Protein AF-A0ABD3Q4T3-F1 (afdb_monomer_lite)

Structure (mmCIF, N/CA/C/O backbone):
data_AF-A0ABD3Q4T3-F1
#
_entry.id   AF-A0ABD3Q4T3-F1
#
loop_
_atom_site.group_PDB
_atom_site.id
_atom_site.type_symbol
_atom_site.label_atom_id
_atom_site.label_alt_id
_atom_site.label_comp_id
_atom_site.label_asym_id
_atom_site.label_entity_id
_atom_site.label_seq_id
_atom_site.pdbx_PDB_ins_code
_atom_site.Cartn_x
_atom_site.Cartn_y
_atom_site.Cartn_z
_atom_site.occupancy
_atom_site.B_iso_or_equiv
_atom_site.auth_seq_id
_atom_site.auth_comp_id
_atom_site.auth_asym_id
_atom_site.auth_atom_id
_atom_site.pdbx_PDB_model_num
ATOM 1 N N . MET A 1 1 ? -61.480 -33.243 14.117 1.00 31.94 1 MET A N 1
ATOM 2 C CA . MET A 1 1 ? -60.329 -33.269 13.191 1.00 31.94 1 MET A CA 1
ATOM 3 C C . MET A 1 1 ? -59.674 -31.899 13.233 1.00 31.94 1 MET A C 1
ATOM 5 O O . MET A 1 1 ? -60.374 -30.905 13.122 1.00 31.94 1 MET A O 1
ATOM 9 N N . VAL A 1 2 ? -58.376 -31.880 13.521 1.00 27.09 2 VAL A N 1
ATOM 10 C CA . VAL A 1 2 ? -57.510 -30.704 13.709 1.00 27.09 2 VAL A CA 1
ATOM 11 C C . VAL A 1 2 ? -57.074 -30.153 12.345 1.00 27.09 2 VAL A C 1
ATOM 13 O O . VAL A 1 2 ? -56.708 -30.970 11.500 1.00 27.09 2 VAL A O 1
ATOM 16 N N . PRO A 1 3 ? -57.008 -28.829 12.120 1.00 32.44 3 PRO A N 1
ATOM 17 C CA . PRO A 1 3 ? -56.171 -28.265 11.070 1.00 32.44 3 PRO A CA 1
ATOM 18 C C . PRO A 1 3 ? -54.768 -27.958 11.621 1.00 32.44 3 PRO A C 1
ATOM 20 O O . PRO A 1 3 ? -54.613 -27.258 12.620 1.00 32.44 3 PRO A O 1
ATOM 23 N N . LYS A 1 4 ? -53.750 -28.526 10.966 1.00 32.22 4 LYS A N 1
ATOM 24 C CA . LYS A 1 4 ? -52.325 -28.221 11.158 1.00 32.22 4 LYS A CA 1
ATOM 25 C C . LYS A 1 4 ? -52.003 -26.863 10.527 1.00 32.22 4 LYS A C 1
ATOM 27 O O . LYS A 1 4 ? -52.476 -26.581 9.429 1.00 32.22 4 LYS A O 1
ATOM 32 N N . GLY A 1 5 ? -51.199 -26.058 11.218 1.00 29.64 5 GLY A N 1
ATOM 33 C CA . GLY A 1 5 ? -50.696 -24.777 10.730 1.00 29.64 5 GLY A CA 1
ATOM 34 C C . GLY A 1 5 ? -49.471 -24.895 9.823 1.00 29.64 5 GLY A C 1
ATOM 35 O O . GLY A 1 5 ? -48.809 -25.930 9.768 1.00 29.64 5 GLY A O 1
ATOM 36 N N . SER A 1 6 ? -49.162 -23.789 9.154 1.00 29.92 6 SER A N 1
ATOM 37 C CA . SER A 1 6 ? -47.802 -23.408 8.790 1.00 29.92 6 SER A CA 1
ATOM 38 C C . SER A 1 6 ? -47.707 -21.887 8.875 1.00 29.92 6 SER A C 1
ATOM 40 O O . SER A 1 6 ? -48.617 -21.161 8.476 1.00 29.92 6 SER A O 1
ATOM 42 N N . THR A 1 7 ? -46.654 -21.464 9.550 1.00 32.09 7 THR A N 1
ATOM 43 C CA . THR A 1 7 ? -46.391 -20.172 10.167 1.00 32.09 7 THR A CA 1
ATOM 44 C C . THR A 1 7 ? -45.827 -19.164 9.179 1.00 32.09 7 THR A C 1
ATOM 46 O O . THR A 1 7 ? -44.854 -19.434 8.483 1.00 32.09 7 THR A O 1
ATOM 49 N N . THR A 1 8 ? -46.410 -17.970 9.193 1.00 31.03 8 THR A N 1
ATOM 50 C CA . THR A 1 8 ? -45.860 -16.734 8.637 1.00 31.03 8 THR A CA 1
ATOM 51 C C . THR A 1 8 ? -44.563 -16.378 9.369 1.00 31.03 8 THR A C 1
ATOM 53 O O . THR A 1 8 ? -44.581 -16.211 10.590 1.00 31.03 8 THR A O 1
ATOM 56 N N . SER A 1 9 ? -43.449 -16.255 8.641 1.00 30.75 9 SER A N 1
ATOM 57 C CA . SER A 1 9 ? -42.194 -15.698 9.160 1.00 30.75 9 SER A CA 1
ATOM 58 C C . SER A 1 9 ? -42.406 -14.240 9.558 1.00 30.75 9 SER A C 1
ATOM 60 O O . SER A 1 9 ? -42.500 -13.352 8.713 1.00 30.75 9 SER A O 1
ATOM 62 N N . LEU A 1 10 ? -42.510 -14.009 10.863 1.00 29.70 10 LEU A N 1
ATOM 63 C CA . LEU A 1 10 ? -42.443 -12.693 11.473 1.00 29.70 10 LEU A CA 1
ATOM 64 C C . LEU A 1 10 ? -40.959 -12.387 11.709 1.00 29.70 10 LEU A C 1
ATOM 66 O O . LEU A 1 10 ? -40.350 -12.940 12.623 1.00 29.70 10 LEU A O 1
ATOM 70 N N . LEU A 1 11 ? -40.381 -11.539 10.856 1.00 30.39 11 LEU A N 1
ATOM 71 C CA . LEU A 1 11 ? -39.100 -10.875 11.099 1.00 30.39 11 LEU A CA 1
ATOM 72 C C . LEU A 1 11 ? -39.227 -10.069 12.399 1.00 30.39 11 LEU A C 1
ATOM 74 O O . LEU A 1 11 ? -39.784 -8.972 12.430 1.00 30.39 11 LEU A O 1
ATOM 78 N N . LEU A 1 12 ? -38.768 -10.662 13.499 1.00 30.48 12 LEU A N 1
ATOM 79 C CA . LEU A 1 12 ? -38.618 -10.002 14.786 1.00 30.48 12 LEU A CA 1
ATOM 80 C C . LEU A 1 12 ? -37.361 -9.131 14.729 1.00 30.48 12 LEU A C 1
ATOM 82 O O . LEU A 1 12 ? -36.273 -9.578 15.077 1.00 30.48 12 LEU A O 1
ATOM 86 N N . PHE A 1 13 ? -37.532 -7.864 14.351 1.00 31.69 13 PHE A N 1
ATOM 87 C CA . PHE A 1 13 ? -36.675 -6.797 14.862 1.00 31.69 13 PHE A CA 1
ATOM 88 C C . PHE A 1 13 ? -36.810 -6.802 16.391 1.00 31.69 13 PHE A C 1
ATOM 90 O O . PHE A 1 13 ? -37.792 -6.295 16.943 1.00 31.69 13 PHE A O 1
ATOM 97 N N . LYS A 1 14 ? -35.851 -7.411 17.097 1.00 32.66 14 LYS A N 1
ATOM 98 C CA . LYS A 1 14 ? -35.725 -7.265 18.550 1.00 32.66 14 LYS A CA 1
ATOM 99 C C . LYS A 1 14 ? -35.235 -5.853 18.853 1.00 32.66 14 LYS A C 1
ATOM 101 O O . LYS A 1 14 ? -34.060 -5.601 19.066 1.00 32.66 14 LYS A O 1
ATOM 106 N N . SER A 1 15 ? -36.179 -4.928 18.908 1.00 39.75 15 SER A N 1
ATOM 107 C CA . SER A 1 15 ? -36.039 -3.712 19.695 1.00 39.75 15 SER A CA 1
ATOM 108 C C . SER A 1 15 ? -36.343 -4.052 21.157 1.00 39.75 15 SER A C 1
ATOM 110 O O . SER A 1 15 ? -37.444 -4.521 21.456 1.00 39.75 15 SER A O 1
ATOM 112 N N . ARG A 1 16 ? -35.360 -3.821 22.044 1.00 38.91 16 ARG A N 1
ATOM 113 C CA . ARG A 1 16 ? -35.462 -3.307 23.433 1.00 38.91 16 ARG A CA 1
ATOM 114 C C . ARG A 1 16 ? -34.334 -3.848 24.319 1.00 38.91 16 ARG A C 1
ATOM 116 O O . ARG A 1 16 ? -34.421 -4.968 24.809 1.00 38.91 16 ARG A O 1
ATOM 123 N N . LEU A 1 17 ? -33.416 -2.960 24.686 1.00 39.06 17 LEU A N 1
ATOM 124 C CA . LEU A 1 17 ? -33.009 -2.801 26.080 1.00 39.06 17 LEU A CA 1
ATOM 125 C C . LEU A 1 17 ? -33.287 -1.341 26.448 1.00 39.06 17 LEU A C 1
ATOM 127 O O . LEU A 1 17 ? -32.838 -0.417 25.781 1.00 39.06 17 LEU A O 1
ATOM 131 N N . ALA A 1 18 ? -34.157 -1.147 27.437 1.00 41.38 18 ALA A N 1
ATOM 132 C CA . ALA A 1 18 ? -34.505 0.162 27.960 1.00 41.38 18 ALA A CA 1
ATOM 133 C C . ALA A 1 18 ? -33.405 0.601 28.933 1.00 41.38 18 ALA A C 1
ATOM 135 O O . ALA A 1 18 ? -33.318 0.066 30.036 1.00 41.38 18 ALA A O 1
ATOM 136 N N . THR A 1 19 ? -32.576 1.557 28.526 1.00 46.00 19 THR A N 1
ATOM 137 C CA . THR A 1 19 ? -31.587 2.221 29.382 1.00 46.00 19 THR A CA 1
ATOM 138 C C . THR A 1 19 ? -32.189 3.458 30.057 1.00 46.00 19 THR A C 1
ATOM 140 O O . THR A 1 19 ? -33.204 4.017 29.628 1.00 46.00 19 THR A O 1
ATOM 143 N N . SER A 1 20 ? -31.614 3.815 31.204 1.00 47.53 20 SER A N 1
ATOM 144 C CA . SER A 1 20 ? -32.159 4.743 32.195 1.00 47.53 20 SER A CA 1
ATOM 145 C C . SER A 1 20 ? -32.714 6.052 31.602 1.00 47.53 20 SER A C 1
ATOM 147 O O . SER A 1 20 ? -32.054 6.785 30.871 1.00 47.53 20 SER A O 1
ATOM 149 N N . ALA A 1 21 ? -33.973 6.354 31.939 1.00 55.09 21 ALA A N 1
ATOM 150 C CA . ALA A 1 21 ? -34.657 7.615 31.628 1.00 55.09 21 ALA A CA 1
ATOM 151 C C . ALA A 1 21 ? -34.716 8.027 30.136 1.00 55.09 21 ALA A C 1
ATOM 153 O O . ALA A 1 21 ? -34.837 9.213 29.842 1.00 55.09 21 ALA A O 1
ATOM 154 N N . GLY A 1 22 ? -34.672 7.078 29.191 1.00 59.84 22 GLY A N 1
ATOM 155 C CA . GLY A 1 22 ? -34.788 7.391 27.758 1.00 59.84 22 GLY A CA 1
ATOM 156 C C . GLY A 1 22 ? -33.547 8.058 27.160 1.00 59.84 22 GLY A C 1
ATOM 157 O O . GLY A 1 22 ? -33.632 8.623 26.070 1.00 59.84 22 GLY A O 1
ATOM 158 N N . ARG A 1 23 ? -32.411 7.998 27.863 1.00 68.25 23 ARG A N 1
ATOM 159 C CA . ARG A 1 23 ? -31.111 8.418 27.338 1.00 68.25 23 ARG A CA 1
ATOM 160 C C . ARG A 1 23 ? -30.476 7.292 26.530 1.00 68.25 23 ARG A C 1
ATOM 162 O O . ARG A 1 23 ? -30.598 6.116 26.872 1.00 68.25 23 ARG A O 1
ATOM 169 N N . THR A 1 24 ? -29.810 7.672 25.447 1.00 76.56 24 THR A N 1
ATOM 170 C CA . THR A 1 24 ? -28.968 6.768 24.654 1.00 76.56 24 THR A CA 1
ATOM 171 C C . THR A 1 24 ? -27.706 6.400 25.432 1.00 76.56 24 THR A C 1
ATOM 173 O O . THR A 1 24 ? -27.306 7.117 26.345 1.00 76.56 24 THR A O 1
ATOM 176 N N . TYR A 1 25 ? -27.075 5.284 25.069 1.00 72.81 25 TYR A N 1
ATOM 177 C CA . TYR A 1 25 ? -25.829 4.833 25.692 1.00 72.81 25 TYR A CA 1
ATOM 178 C C . TYR A 1 25 ? -24.719 5.896 25.593 1.00 72.81 25 TYR A C 1
ATOM 180 O O . TYR A 1 25 ? -24.180 6.301 26.615 1.00 72.81 25 TYR A O 1
ATOM 188 N N . ARG A 1 26 ? -24.530 6.480 24.401 1.00 72.94 26 ARG A N 1
ATOM 189 C CA . ARG A 1 26 ? -23.590 7.588 24.164 1.00 72.94 26 ARG A CA 1
ATOM 190 C C . ARG A 1 26 ? -23.832 8.793 25.088 1.00 72.94 26 ARG A C 1
ATOM 192 O O . ARG A 1 26 ? -22.892 9.365 25.614 1.00 72.94 26 ARG A O 1
ATOM 199 N N . GLN A 1 27 ? -25.094 9.141 25.359 1.00 79.12 27 GLN A N 1
ATOM 200 C CA . GLN A 1 27 ? -25.414 10.219 26.309 1.00 79.12 27 GLN A CA 1
ATOM 201 C C . GLN A 1 27 ? -25.025 9.877 27.754 1.00 79.12 27 GLN A C 1
ATOM 203 O O . GLN A 1 27 ? -24.714 10.777 28.525 1.00 79.12 27 GLN A O 1
ATOM 208 N N . LEU A 1 28 ? -25.077 8.601 28.141 1.00 79.62 28 LEU A N 1
ATOM 209 C CA . LEU A 1 28 ? -24.682 8.160 29.480 1.00 79.62 28 LEU A CA 1
ATOM 210 C C . LEU A 1 28 ? -23.155 8.156 29.649 1.00 79.62 28 LEU A C 1
ATOM 212 O O . LEU A 1 28 ? -22.674 8.451 30.739 1.00 79.62 28 LEU A O 1
ATOM 216 N N . GLU A 1 29 ? -22.400 7.878 28.586 1.00 74.00 29 GLU A N 1
ATOM 217 C CA . GLU A 1 29 ? -20.936 8.017 28.579 1.00 74.00 29 GLU A CA 1
ATOM 218 C C . GLU A 1 29 ? -20.481 9.473 28.578 1.00 74.00 29 GLU A C 1
ATOM 220 O O . GLU A 1 29 ? -19.600 9.842 29.359 1.00 74.00 29 GLU A O 1
ATOM 225 N N . ASP A 1 30 ? -21.132 10.327 27.784 1.00 79.12 30 ASP A N 1
ATOM 226 C CA . ASP A 1 30 ? -20.899 11.772 27.819 1.00 79.12 30 ASP A CA 1
ATOM 227 C C . ASP A 1 30 ? -21.129 12.325 29.243 1.00 79.12 30 ASP A C 1
ATOM 229 O O . ASP A 1 30 ? -20.332 13.124 29.746 1.00 79.12 30 ASP A O 1
ATOM 233 N N . ASP A 1 31 ? -22.165 11.836 29.941 1.00 81.25 31 ASP A N 1
ATOM 234 C CA . ASP A 1 31 ? -22.484 12.197 31.332 1.00 81.25 31 ASP A CA 1
ATOM 235 C C . ASP A 1 31 ? -21.396 11.752 32.341 1.00 81.25 31 ASP A C 1
ATOM 237 O O . ASP A 1 31 ? -21.269 12.360 33.409 1.00 81.25 31 ASP A O 1
ATOM 241 N N . CYS A 1 32 ? -20.576 10.743 32.021 1.00 82.19 32 CYS A N 1
ATOM 242 C CA . CYS A 1 32 ? -19.418 10.341 32.834 1.00 82.19 32 CYS A CA 1
ATOM 243 C C . CYS A 1 32 ? -18.195 11.261 32.657 1.00 82.19 32 CYS A C 1
ATOM 245 O O . CYS A 1 32 ? -17.168 11.083 33.321 1.00 82.19 32 CYS A O 1
ATOM 247 N N . GLY A 1 33 ? -18.322 12.297 31.823 1.00 69.25 33 GLY A N 1
ATOM 248 C CA . GLY A 1 33 ? -17.265 13.250 31.496 1.00 69.25 33 GLY A CA 1
ATOM 249 C C . GLY A 1 33 ? -16.547 12.941 30.180 1.00 69.25 33 GLY A C 1
ATOM 250 O O . GLY A 1 33 ? -15.541 13.595 29.880 1.00 69.25 33 GLY A O 1
ATOM 251 N N . GLY A 1 34 ? -17.048 11.972 29.401 1.00 63.00 34 GLY A N 1
ATOM 252 C CA . GLY A 1 34 ? -16.431 11.500 28.161 1.00 63.00 34 GLY A CA 1
ATOM 253 C C . GLY A 1 34 ? -14.973 11.057 28.352 1.00 63.00 34 GLY A C 1
ATOM 254 O O . GLY A 1 34 ? -14.480 10.918 29.473 1.00 63.00 34 GLY A O 1
ATOM 255 N N . GLY A 1 35 ? -14.221 10.919 27.256 1.00 58.59 35 GLY A N 1
ATOM 256 C CA . GLY A 1 35 ? -12.804 10.512 27.293 1.00 58.59 35 GLY A CA 1
ATOM 257 C C . GLY A 1 35 ? -11.856 11.438 28.082 1.00 58.59 35 GLY A C 1
ATOM 258 O O . GLY A 1 35 ? -10.675 11.135 28.212 1.00 58.59 35 GLY A O 1
ATOM 259 N N . SER A 1 36 ? -12.341 12.562 28.629 1.00 60.91 36 SER A N 1
ATOM 260 C CA . SER A 1 36 ? -11.532 13.547 29.361 1.00 60.91 36 SER A CA 1
ATOM 261 C C . SER A 1 36 ? -11.310 13.224 30.845 1.00 60.91 36 SER A C 1
ATOM 263 O O . SER A 1 36 ? -10.329 13.688 31.428 1.00 60.91 36 SER A O 1
ATOM 265 N N . THR A 1 37 ? -12.184 12.428 31.470 1.00 70.00 37 THR A N 1
ATOM 266 C CA . THR A 1 37 ? -12.070 12.031 32.890 1.00 70.00 37 THR A CA 1
ATOM 267 C C . THR A 1 37 ? -11.531 10.612 33.069 1.00 70.00 37 THR A C 1
ATOM 269 O O . THR A 1 37 ? -11.184 10.231 34.189 1.00 70.00 37 THR A O 1
ATOM 272 N N . GLY A 1 38 ? -11.475 9.829 31.984 1.00 77.25 38 GLY A N 1
ATOM 273 C CA . GLY A 1 38 ? -11.151 8.401 32.008 1.00 77.25 38 GLY A CA 1
ATOM 274 C C . GLY A 1 38 ? -12.222 7.533 32.683 1.00 77.25 38 GLY A C 1
ATOM 275 O O . GLY A 1 38 ? -12.003 6.345 32.880 1.00 77.25 38 GLY A O 1
ATOM 276 N N . MET A 1 39 ? -13.365 8.099 33.075 1.00 86.75 39 MET A N 1
ATOM 277 C CA . MET A 1 39 ? -14.473 7.333 33.645 1.00 86.75 39 MET A CA 1
ATOM 278 C C . MET A 1 39 ? -15.294 6.691 32.526 1.00 86.75 39 MET A C 1
ATOM 280 O O . MET A 1 39 ? -15.568 7.336 31.518 1.00 86.75 39 MET A O 1
ATOM 284 N N . ALA A 1 40 ? -15.747 5.459 32.746 1.00 88.69 40 ALA A N 1
ATOM 285 C CA . ALA A 1 40 ? -16.578 4.712 31.809 1.00 88.69 40 ALA A CA 1
ATOM 286 C C . ALA A 1 40 ? -17.964 4.452 32.404 1.00 88.69 40 ALA A C 1
ATOM 288 O O . ALA A 1 40 ? -18.101 4.217 33.609 1.00 88.69 40 ALA A O 1
ATOM 289 N N . TRP A 1 41 ? -19.006 4.473 31.576 1.00 90.38 41 TRP A N 1
ATOM 290 C CA . TRP A 1 41 ? -20.3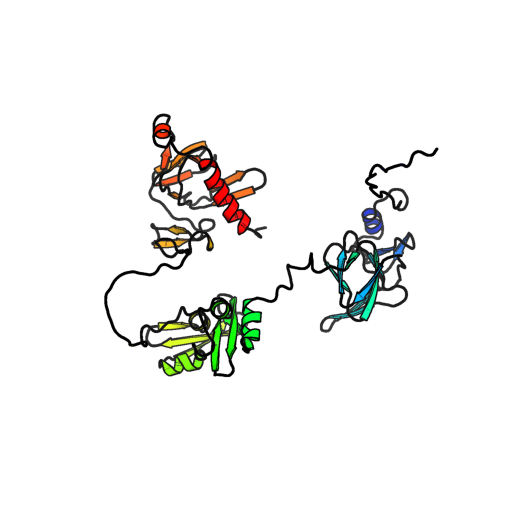44 4.092 32.018 1.00 90.38 41 TRP A CA 1
ATOM 291 C C . TRP A 1 41 ? -20.464 2.565 32.100 1.00 90.38 41 TRP A C 1
ATOM 293 O O . TRP A 1 41 ? -20.288 1.865 31.106 1.00 90.38 41 TRP A O 1
ATOM 303 N N . CYS A 1 42 ? -20.817 2.035 33.274 1.00 90.94 42 CYS A N 1
ATOM 304 C CA . CYS A 1 42 ? -21.088 0.612 33.443 1.00 90.94 42 CYS A CA 1
ATOM 305 C C . CYS A 1 42 ? -22.599 0.329 33.355 1.00 90.94 42 CYS A C 1
ATOM 307 O O . CYS A 1 42 ? -23.357 0.729 34.251 1.00 90.94 42 CYS A O 1
ATOM 309 N N . PRO A 1 43 ? -23.081 -0.407 32.334 1.00 86.19 43 PRO A N 1
ATOM 310 C CA . PRO A 1 43 ? -24.504 -0.717 32.205 1.00 86.19 43 PRO A CA 1
ATOM 311 C C . PRO A 1 43 ? -25.013 -1.667 33.299 1.00 86.19 43 PRO A C 1
ATOM 313 O O . PRO A 1 43 ? -26.188 -1.599 33.658 1.00 86.19 43 PRO A O 1
ATOM 316 N N . ALA A 1 44 ? -24.148 -2.521 33.856 1.00 87.44 44 ALA A N 1
ATOM 317 C CA . ALA A 1 44 ? -24.528 -3.478 34.896 1.00 87.44 44 ALA A CA 1
ATOM 318 C C . ALA A 1 44 ? -24.834 -2.802 36.245 1.00 87.44 44 ALA A C 1
ATOM 320 O O . ALA A 1 44 ? -25.796 -3.175 36.919 1.00 87.44 44 ALA A O 1
ATOM 321 N N . SER A 1 45 ? -24.050 -1.791 36.633 1.00 88.44 45 SER A N 1
ATOM 322 C CA . SER A 1 45 ? -24.249 -1.029 37.874 1.00 88.44 45 SER A CA 1
ATOM 323 C C . SER A 1 45 ? -25.074 0.247 37.683 1.00 88.44 45 SER A C 1
ATOM 325 O O . SER A 1 45 ? -25.542 0.822 38.667 1.00 88.44 45 SER A O 1
ATOM 327 N N . ASN A 1 46 ? -25.270 0.690 36.434 1.00 88.31 46 ASN A N 1
ATOM 328 C CA . ASN A 1 46 ? -25.901 1.963 36.082 1.00 88.31 46 ASN A CA 1
ATOM 329 C C . ASN A 1 46 ? -25.203 3.151 36.784 1.00 88.31 46 ASN A C 1
ATOM 331 O O . ASN A 1 46 ? -25.851 4.010 37.394 1.00 88.31 46 ASN A O 1
ATOM 335 N N . SER A 1 47 ? -23.868 3.173 36.719 1.00 89.25 47 SER A N 1
ATOM 336 C CA . SER A 1 47 ? -23.001 4.208 37.294 1.00 89.25 47 SER A CA 1
ATOM 337 C C . SER A 1 47 ? -21.727 4.402 36.465 1.00 89.25 47 SER A C 1
ATOM 339 O O . SER A 1 47 ? -21.311 3.497 35.745 1.00 89.25 47 SER A O 1
ATOM 341 N N . CYS A 1 48 ? -21.081 5.561 36.609 1.00 91.06 48 CYS A N 1
ATOM 342 C CA . CYS A 1 48 ? -19.726 5.778 36.101 1.00 91.06 48 CYS A CA 1
ATOM 343 C C . CYS A 1 48 ? -18.714 5.075 37.009 1.00 91.06 48 CYS A C 1
ATOM 345 O O . CYS A 1 48 ? -18.840 5.160 38.233 1.00 91.06 48 CYS A O 1
ATOM 347 N N . ILE A 1 49 ? -17.735 4.407 36.411 1.00 91.06 49 ILE A N 1
ATOM 348 C CA . ILE A 1 49 ? -16.687 3.651 37.100 1.00 91.06 49 ILE A CA 1
ATOM 349 C C . ILE A 1 49 ? -15.311 4.015 36.542 1.00 91.06 49 ILE A C 1
ATOM 351 O O . ILE A 1 49 ? -15.199 4.504 35.417 1.00 91.06 49 ILE A O 1
ATOM 355 N N . GLN A 1 50 ? -14.257 3.731 37.303 1.00 91.31 50 GLN A N 1
ATOM 356 C CA . GLN A 1 50 ? -12.887 3.753 36.792 1.00 91.31 50 GLN A CA 1
ATOM 357 C C . GLN A 1 50 ? -12.541 2.404 36.141 1.00 91.31 50 GLN A C 1
ATOM 359 O O . GLN A 1 50 ? -12.291 1.443 36.870 1.00 91.31 50 GLN A O 1
ATOM 364 N N . PRO A 1 51 ? -12.456 2.299 34.802 1.00 90.62 51 PRO A N 1
ATOM 365 C CA . PRO A 1 51 ? -12.303 1.011 34.118 1.00 90.62 51 PRO A CA 1
ATOM 366 C C . PRO A 1 51 ? -11.017 0.255 34.500 1.00 90.62 51 PRO A C 1
ATOM 368 O O . PRO A 1 51 ? -10.991 -0.972 34.496 1.00 90.62 51 PRO A O 1
ATOM 371 N N . TRP A 1 52 ? -9.958 0.959 34.913 1.00 90.06 52 TRP A N 1
ATOM 372 C CA . TRP A 1 52 ? -8.697 0.353 35.369 1.00 90.06 52 TRP A CA 1
ATOM 373 C C . TRP A 1 52 ? -8.686 -0.094 36.841 1.00 90.06 52 TRP A C 1
ATOM 375 O O . TRP A 1 52 ? -7.709 -0.713 37.277 1.00 90.06 52 TRP A O 1
ATOM 385 N N . ALA A 1 53 ? -9.700 0.259 37.635 1.00 89.88 53 ALA A N 1
ATOM 386 C CA . ALA A 1 53 ? -9.734 0.026 39.084 1.00 89.88 53 ALA A CA 1
ATOM 387 C C . ALA A 1 53 ? -11.004 -0.685 39.572 1.00 89.88 53 ALA A C 1
ATOM 389 O O . ALA A 1 53 ? -10.981 -1.295 40.640 1.00 89.88 53 ALA A O 1
ATOM 390 N N . GLU A 1 54 ? -12.089 -0.615 38.808 1.00 90.94 54 GLU A N 1
ATOM 391 C CA . GLU A 1 54 ? -13.401 -1.146 39.154 1.00 90.94 54 GLU A CA 1
ATOM 392 C C . GLU A 1 54 ? -13.893 -2.094 38.059 1.00 90.94 54 GLU A C 1
ATOM 394 O O . GLU A 1 54 ? -13.710 -1.836 36.871 1.00 90.94 54 GLU A O 1
ATOM 399 N N . THR A 1 55 ? -14.551 -3.181 38.459 1.00 90.75 55 THR A N 1
ATOM 400 C CA . THR A 1 55 ? -15.156 -4.135 37.524 1.00 90.75 55 THR A CA 1
ATOM 401 C C . THR A 1 55 ? -16.541 -3.686 37.058 1.00 90.75 55 THR A C 1
ATOM 403 O O . THR A 1 55 ? -17.305 -3.082 37.817 1.00 90.75 55 THR A O 1
ATOM 406 N N . CYS A 1 56 ? -16.894 -4.038 35.821 1.00 91.25 56 CYS A N 1
ATOM 407 C CA . CYS A 1 56 ? -18.250 -3.938 35.299 1.00 91.25 56 CYS A CA 1
ATOM 408 C C . CYS A 1 56 ? -18.723 -5.314 34.831 1.00 91.25 56 CYS A C 1
ATOM 410 O O . CYS A 1 56 ? -18.559 -5.674 33.671 1.00 91.25 56 CYS A O 1
ATOM 412 N N . ASN A 1 57 ? -19.342 -6.076 35.733 1.00 89.06 57 ASN A N 1
ATOM 413 C CA . ASN A 1 57 ? -19.819 -7.434 35.463 1.00 89.06 57 ASN A CA 1
ATOM 414 C C . ASN A 1 57 ? -21.010 -7.448 34.485 1.00 89.06 57 ASN A C 1
ATOM 416 O O . ASN A 1 57 ? -22.172 -7.567 34.884 1.00 89.06 57 ASN A O 1
ATOM 420 N N . ILE A 1 58 ? -20.714 -7.292 33.196 1.00 89.62 58 ILE A N 1
ATOM 421 C CA . ILE A 1 58 ? -21.677 -7.387 32.103 1.00 89.62 58 ILE A CA 1
ATOM 422 C C . ILE A 1 58 ? -21.965 -8.852 31.763 1.00 89.62 58 ILE A C 1
ATOM 424 O O . ILE A 1 58 ? -21.090 -9.713 31.816 1.00 89.62 58 ILE A O 1
ATOM 428 N N . ASN A 1 59 ? -23.217 -9.133 31.404 1.00 86.88 59 ASN A N 1
ATOM 429 C CA . ASN A 1 59 ? -23.628 -10.455 30.937 1.00 86.88 59 ASN A CA 1
ATOM 430 C C . ASN A 1 59 ? -23.413 -10.530 29.423 1.00 86.88 59 ASN A C 1
ATOM 432 O O . ASN A 1 59 ? -24.292 -10.118 28.665 1.00 86.88 59 ASN A O 1
ATOM 436 N N . GLY A 1 60 ? -22.246 -11.024 29.021 1.00 87.00 60 GLY A N 1
ATOM 437 C CA . GLY A 1 60 ? -21.830 -11.167 27.629 1.00 87.00 60 GLY A CA 1
ATOM 438 C C . GLY A 1 60 ? -21.325 -12.568 27.296 1.00 87.00 60 GLY A C 1
ATOM 439 O O . GLY A 1 60 ? -21.304 -13.448 28.160 1.00 87.00 60 GLY A O 1
ATOM 440 N N . ASP A 1 61 ? -20.922 -12.752 26.045 1.00 92.19 61 ASP A N 1
ATOM 441 C CA . ASP A 1 61 ? -20.235 -13.954 25.586 1.00 92.19 61 ASP A CA 1
ATOM 442 C C . ASP A 1 61 ? -18.769 -13.915 26.034 1.00 92.19 61 ASP A C 1
ATOM 444 O O . ASP A 1 61 ? -18.149 -12.852 26.083 1.00 92.19 61 ASP A O 1
ATOM 448 N N . ALA A 1 62 ? -18.230 -15.069 26.427 1.00 93.38 62 ALA A N 1
ATOM 449 C CA . ALA A 1 62 ? -16.875 -15.172 26.953 1.00 93.38 62 ALA A CA 1
ATOM 450 C C . ALA A 1 62 ? -15.867 -15.433 25.826 1.00 93.38 62 ALA A C 1
ATOM 452 O O . ALA A 1 62 ? -16.017 -16.394 25.070 1.00 93.38 62 ALA A O 1
ATOM 453 N N . PHE A 1 63 ? -14.811 -14.626 25.781 1.00 92.25 63 PHE A N 1
ATOM 454 C CA . PHE A 1 63 ? -13.721 -14.714 24.814 1.00 92.25 63 PHE A CA 1
ATOM 455 C C . PHE A 1 63 ? -12.377 -14.728 25.548 1.00 92.25 63 PHE A C 1
ATOM 457 O O . PHE A 1 63 ? -12.171 -13.953 26.482 1.00 92.25 63 PHE A O 1
ATOM 464 N N . SER A 1 64 ? -11.461 -15.604 25.140 1.00 92.50 64 SER A N 1
ATOM 465 C CA . SER A 1 64 ? -10.129 -15.731 25.744 1.00 92.50 64 SER A CA 1
ATOM 466 C C . SER A 1 64 ? -9.057 -15.449 24.701 1.00 92.50 64 SER A C 1
ATOM 468 O O . SER A 1 64 ? -9.101 -16.028 23.622 1.00 92.50 64 SER A O 1
ATOM 470 N N . GLY A 1 65 ? -8.099 -14.585 25.030 1.00 87.44 65 GLY A N 1
ATOM 471 C CA . GLY A 1 65 ? -7.025 -14.201 24.121 1.00 87.44 65 GLY A CA 1
ATOM 472 C C . GLY A 1 65 ? -5.910 -15.252 23.986 1.00 87.44 65 GLY A C 1
ATOM 473 O O . GLY A 1 65 ? -5.729 -16.069 24.898 1.00 87.44 65 GLY A O 1
ATOM 474 N N . PRO A 1 66 ? -5.115 -15.212 22.898 1.00 88.19 66 PRO A N 1
ATOM 475 C CA . PRO A 1 66 ? -5.220 -14.264 21.787 1.00 88.19 66 PRO A CA 1
ATOM 476 C C . PRO A 1 66 ? -6.411 -14.612 20.884 1.00 88.19 66 PRO A C 1
ATOM 478 O O . PRO A 1 66 ? -6.585 -15.757 20.467 1.00 88.19 66 PRO A O 1
ATOM 481 N N . SER A 1 67 ? -7.282 -13.640 20.640 1.00 87.69 67 SER A N 1
ATOM 482 C CA . SER A 1 67 ? -8.454 -13.769 19.768 1.00 87.69 67 SER A CA 1
ATOM 483 C C . SER A 1 67 ? -8.864 -12.385 19.303 1.00 87.69 67 SER A C 1
ATOM 485 O O . SER A 1 67 ? -8.803 -11.440 20.086 1.00 87.69 67 SER A O 1
ATOM 487 N N . GLU A 1 68 ? -9.305 -12.275 18.061 1.00 90.56 68 GLU A N 1
ATOM 488 C CA . GLU A 1 68 ? -9.808 -11.027 17.504 1.00 90.56 68 GLU A CA 1
ATOM 489 C C . GLU A 1 68 ? -11.340 -11.037 17.520 1.00 90.56 68 GLU A C 1
ATOM 491 O O . GLU A 1 68 ? -11.991 -12.060 17.283 1.00 90.56 68 GLU A O 1
ATOM 496 N N . LEU A 1 69 ? -11.916 -9.902 17.902 1.00 90.81 69 LEU A N 1
ATOM 497 C CA . LEU A 1 69 ? -13.352 -9.686 17.959 1.00 90.81 69 LEU A CA 1
ATOM 498 C C . LEU A 1 69 ? -13.735 -8.579 16.985 1.00 90.81 69 LEU A C 1
ATOM 500 O O . LEU A 1 69 ? -13.057 -7.557 16.916 1.00 90.81 69 LEU A O 1
ATOM 504 N N . SER A 1 70 ? -14.870 -8.739 16.313 1.00 91.81 70 SER A N 1
ATOM 505 C CA . SER A 1 70 ? -15.553 -7.636 15.638 1.00 91.81 70 SER A CA 1
ATOM 506 C C . SER A 1 70 ? -16.634 -7.091 16.566 1.00 91.81 70 SER A C 1
ATOM 508 O O . SER A 1 70 ? -17.502 -7.838 17.027 1.00 91.81 70 SER A O 1
ATOM 510 N N . CYS A 1 71 ? -16.555 -5.803 16.899 1.00 91.44 71 CYS A N 1
ATOM 511 C CA . CYS A 1 71 ? -17.457 -5.152 17.844 1.00 91.44 71 CYS A CA 1
ATOM 512 C C . CYS A 1 71 ? -18.304 -4.059 17.173 1.00 91.44 71 CYS A C 1
ATOM 514 O O . CYS A 1 71 ? -17.787 -3.198 16.461 1.00 91.44 71 CYS A O 1
ATOM 516 N N . GLU A 1 72 ? -19.600 -4.023 17.480 1.00 90.25 72 GLU A N 1
ATOM 517 C CA . GLU A 1 72 ? -20.515 -2.925 17.151 1.00 90.25 72 GLU A CA 1
ATOM 518 C C . GLU A 1 72 ? -21.170 -2.433 18.449 1.00 90.25 72 GLU A C 1
ATOM 520 O O . GLU A 1 72 ? -21.996 -3.126 19.050 1.00 90.25 72 GLU A O 1
ATOM 525 N N . ALA A 1 73 ? -20.782 -1.236 18.908 1.00 87.12 73 ALA A N 1
ATOM 526 C CA . ALA A 1 73 ? -21.122 -0.724 20.241 1.00 87.12 73 ALA A CA 1
ATOM 527 C C . ALA A 1 73 ? -20.783 -1.729 21.365 1.00 87.12 73 ALA A C 1
ATOM 529 O O . ALA A 1 73 ? -21.563 -1.952 22.302 1.00 87.12 73 ALA A O 1
ATOM 530 N N . GLY A 1 74 ? -19.614 -2.354 21.231 1.00 90.75 74 GLY A N 1
ATOM 531 C CA . GLY A 1 74 ? -19.133 -3.420 22.084 1.00 90.75 74 GLY A CA 1
ATOM 532 C C . GLY A 1 74 ? -18.592 -2.930 23.424 1.00 90.75 74 GLY A C 1
ATOM 533 O O . GLY A 1 74 ? -18.016 -1.849 23.541 1.00 90.75 74 GLY A O 1
ATOM 534 N N . ASN A 1 75 ? -18.759 -3.760 24.448 1.00 92.88 75 ASN A N 1
ATOM 535 C CA . ASN A 1 75 ? -18.168 -3.568 25.769 1.00 92.88 75 ASN A CA 1
ATOM 536 C C . ASN A 1 75 ? -17.680 -4.914 26.287 1.00 92.88 75 ASN A C 1
ATOM 538 O O . ASN A 1 75 ? -18.394 -5.904 26.140 1.00 92.88 75 ASN A O 1
ATOM 542 N N . CYS A 1 76 ? -16.516 -4.943 26.929 1.00 94.56 76 CYS A N 1
ATOM 543 C CA . CYS A 1 76 ? -15.887 -6.158 27.436 1.00 94.56 76 CYS A CA 1
ATOM 544 C C . CYS A 1 76 ? -15.446 -5.977 28.887 1.00 94.56 76 CYS A C 1
ATOM 546 O O . CYS A 1 76 ? -14.840 -4.968 29.234 1.00 94.56 76 CYS A O 1
ATOM 548 N N . SER A 1 77 ? -15.681 -6.971 29.742 1.00 94.75 77 SER A N 1
ATOM 549 C CA . SER A 1 77 ? -15.159 -6.981 31.109 1.00 94.75 77 SER A CA 1
ATOM 550 C C . SER A 1 77 ? -14.398 -8.256 31.412 1.00 94.75 77 SER A C 1
ATOM 552 O O . SER A 1 77 ? -14.882 -9.347 31.133 1.00 94.75 77 SER A O 1
ATOM 554 N N . SER A 1 78 ? -13.253 -8.129 32.074 1.00 93.00 78 SER A N 1
ATOM 555 C CA . SER A 1 78 ? -12.498 -9.270 32.602 1.00 93.00 78 SER A CA 1
ATOM 556 C C . SER A 1 78 ? -13.088 -9.843 33.901 1.00 93.00 78 SER A C 1
ATOM 558 O O . SER A 1 78 ? -12.502 -10.721 34.531 1.00 93.00 78 SER A O 1
ATOM 560 N N . GLY A 1 79 ? -14.268 -9.367 34.314 1.00 87.62 79 GLY A N 1
ATOM 561 C CA . GLY A 1 79 ? -14.926 -9.798 35.539 1.00 87.62 79 GLY A CA 1
ATOM 562 C C . GLY A 1 79 ? -14.165 -9.336 36.779 1.00 87.62 79 GLY A C 1
ATOM 563 O O . GLY A 1 79 ? -13.754 -8.179 36.869 1.00 87.62 79 GLY A O 1
ATOM 564 N N . ASP A 1 80 ? -13.989 -10.234 37.745 1.00 85.69 80 ASP A N 1
ATOM 565 C CA . ASP A 1 80 ? -13.292 -9.930 39.001 1.00 85.69 80 ASP A CA 1
ATOM 566 C C . ASP A 1 80 ? -11.757 -10.056 38.883 1.00 85.69 80 ASP A C 1
ATOM 568 O O . ASP A 1 80 ? -11.030 -9.669 39.802 1.00 85.69 80 ASP A O 1
ATOM 572 N N . GLU A 1 81 ? -11.250 -10.579 37.763 1.00 85.56 81 GLU A N 1
ATOM 573 C CA . GLU A 1 81 ? -9.818 -10.665 37.468 1.00 85.56 81 GLU A CA 1
ATOM 574 C C . GLU A 1 81 ? -9.400 -9.477 36.604 1.00 85.56 81 GLU A C 1
ATOM 576 O O . GLU A 1 81 ? -10.127 -9.073 35.701 1.00 85.56 81 GLU A O 1
ATOM 581 N N . LYS A 1 82 ? -8.242 -8.873 36.879 1.00 89.00 82 LYS A N 1
ATOM 582 C CA . LYS A 1 82 ? -7.741 -7.759 36.071 1.00 89.00 82 LYS A CA 1
ATOM 583 C C . LYS A 1 82 ? -7.081 -8.319 34.816 1.00 89.00 82 LYS A C 1
ATOM 585 O O . LYS A 1 82 ? -6.186 -9.148 34.938 1.00 89.00 82 LYS A O 1
ATOM 590 N N . CYS A 1 83 ? -7.492 -7.862 33.635 1.00 92.69 83 CYS A N 1
ATOM 591 C CA . CYS A 1 83 ? -6.769 -8.182 32.408 1.00 92.69 83 CYS A CA 1
ATOM 592 C C . CYS A 1 83 ? -5.470 -7.376 32.400 1.00 92.69 83 CYS A C 1
ATOM 594 O O . CYS A 1 83 ? -5.519 -6.147 32.346 1.00 92.69 83 CYS A O 1
ATOM 596 N N . GLU A 1 84 ? -4.332 -8.061 32.506 1.00 93.25 84 GLU A N 1
ATOM 597 C CA . GLU A 1 84 ? -2.990 -7.478 32.484 1.00 93.25 84 GLU A CA 1
ATOM 598 C C . GLU A 1 84 ? -2.242 -7.988 31.255 1.00 93.25 84 GLU A C 1
ATOM 600 O O . GLU A 1 84 ? -2.222 -9.190 30.999 1.00 93.25 84 GLU A O 1
ATOM 605 N N . TRP A 1 85 ? -1.619 -7.082 30.506 1.00 92.06 85 TRP A N 1
ATOM 606 C CA . TRP A 1 85 ? -0.836 -7.428 29.323 1.00 92.06 85 TRP A CA 1
ATOM 607 C C . TRP A 1 85 ? 0.348 -6.480 29.143 1.00 92.06 85 TRP A C 1
ATOM 609 O O . TRP A 1 85 ? 0.429 -5.415 29.767 1.00 92.06 85 TRP A O 1
ATOM 619 N N . SER A 1 86 ? 1.283 -6.884 28.287 1.00 85.69 86 SER A N 1
ATOM 620 C CA . SER A 1 86 ? 2.485 -6.117 27.980 1.00 85.69 86 SER A CA 1
ATOM 621 C C . SER A 1 86 ? 2.603 -5.900 26.478 1.00 85.69 86 SER A C 1
ATOM 623 O O . SER A 1 86 ? 2.496 -6.849 25.707 1.00 85.69 86 SER A O 1
ATOM 625 N N . GLU A 1 87 ? 2.892 -4.668 26.073 1.00 79.69 87 GLU A N 1
ATOM 626 C CA . GLU A 1 87 ? 3.199 -4.314 24.688 1.00 79.69 87 GLU A CA 1
ATOM 627 C C . GLU A 1 87 ? 4.565 -3.615 24.653 1.00 79.69 87 GLU A C 1
ATOM 629 O O . GLU A 1 87 ? 4.755 -2.518 25.194 1.00 79.69 87 GLU A O 1
ATOM 634 N N . GLY A 1 88 ? 5.571 -4.305 24.108 1.00 83.69 88 GLY A N 1
ATOM 635 C CA . GLY A 1 88 ? 6.967 -3.873 2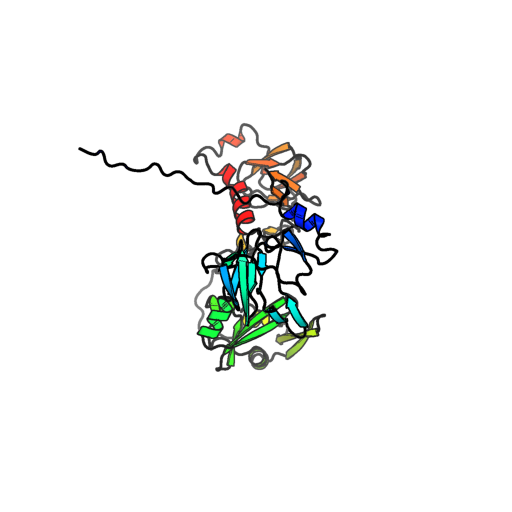4.186 1.00 83.69 88 GLY A CA 1
ATOM 636 C C . GLY A 1 88 ? 7.445 -3.737 25.638 1.00 83.69 88 GLY A C 1
ATOM 637 O O . GLY A 1 88 ? 7.546 -4.720 26.369 1.00 83.69 88 GLY A O 1
ATOM 638 N N . SER A 1 89 ? 7.765 -2.511 26.063 1.00 80.25 89 SER A N 1
ATOM 639 C CA . SER A 1 89 ? 8.178 -2.196 27.441 1.00 80.25 89 SER A CA 1
ATOM 640 C C . SER A 1 89 ? 7.049 -1.666 28.335 1.00 80.25 89 SER A C 1
ATOM 642 O O . SER A 1 89 ? 7.309 -1.286 29.479 1.00 80.25 89 SER A O 1
ATOM 644 N N . THR A 1 90 ? 5.822 -1.575 27.822 1.00 79.56 90 THR A N 1
ATOM 645 C CA . THR A 1 90 ? 4.681 -0.981 28.528 1.00 79.56 90 THR A CA 1
ATOM 646 C C . THR A 1 90 ? 3.814 -2.080 29.128 1.00 79.56 90 THR A C 1
ATOM 648 O O . THR A 1 90 ? 3.422 -3.004 28.426 1.00 79.56 90 THR A O 1
ATOM 651 N N . ASN A 1 91 ? 3.494 -1.973 30.420 1.00 87.38 91 ASN A N 1
ATOM 652 C CA . ASN A 1 91 ? 2.530 -2.851 31.086 1.00 87.38 91 ASN A CA 1
ATOM 653 C C . ASN A 1 91 ? 1.192 -2.125 31.202 1.00 87.38 91 ASN A C 1
ATOM 655 O O . ASN A 1 91 ? 1.132 -1.015 31.738 1.00 87.38 91 ASN A O 1
ATOM 659 N N . MET A 1 92 ? 0.132 -2.759 30.722 1.00 89.81 92 MET A N 1
ATOM 660 C CA . MET A 1 92 ? -1.228 -2.239 30.721 1.00 89.81 92 MET A CA 1
ATOM 661 C C . MET A 1 92 ? -2.126 -3.170 31.528 1.00 89.81 92 MET A C 1
ATOM 663 O O . MET A 1 92 ? -1.878 -4.371 31.625 1.00 89.81 92 MET A O 1
ATOM 667 N N . ALA A 1 93 ? -3.149 -2.602 32.163 1.00 90.75 93 ALA A N 1
ATOM 668 C CA . ALA A 1 93 ? -4.089 -3.390 32.939 1.00 90.75 93 ALA A CA 1
ATOM 669 C C . ALA A 1 93 ? -5.445 -2.698 33.068 1.00 90.75 93 ALA A C 1
ATOM 671 O O . ALA A 1 93 ? -5.511 -1.551 33.522 1.00 90.75 93 ALA A O 1
ATOM 672 N N . THR A 1 94 ? -6.532 -3.408 32.774 1.00 91.88 94 THR A N 1
ATOM 673 C CA . THR A 1 94 ? -7.900 -2.892 32.923 1.00 91.88 94 THR A CA 1
ATOM 674 C C . THR A 1 94 ? -8.886 -3.990 33.321 1.00 91.88 94 THR A C 1
ATOM 676 O O . THR A 1 94 ? -8.619 -5.172 33.121 1.00 91.88 94 THR A O 1
ATOM 679 N N . PHE A 1 95 ? -10.013 -3.604 33.919 1.00 94.12 95 PHE A N 1
ATOM 680 C CA . PHE A 1 95 ? -11.136 -4.504 34.207 1.00 94.12 95 PHE A CA 1
ATOM 681 C C . PHE A 1 95 ? -12.262 -4.397 33.176 1.00 94.12 95 PHE A C 1
ATOM 683 O O . PHE A 1 95 ? -13.099 -5.298 33.053 1.00 94.12 95 PHE A O 1
ATOM 690 N N . TYR A 1 96 ? -12.323 -3.265 32.475 1.00 93.38 96 TYR A N 1
ATOM 691 C CA . TYR A 1 96 ? -13.408 -2.935 31.569 1.00 93.38 96 TYR A CA 1
ATOM 692 C C . TYR A 1 96 ? -12.874 -2.192 30.347 1.00 93.38 96 TYR A C 1
ATOM 694 O O . TYR A 1 96 ? -12.149 -1.203 30.471 1.00 93.38 96 TYR A O 1
ATOM 702 N N . PHE A 1 97 ? -13.241 -2.689 29.175 1.00 92.75 97 PHE A N 1
ATOM 703 C CA . PHE A 1 97 ? -13.058 -2.052 27.883 1.00 92.75 97 PHE A CA 1
ATOM 704 C C . PHE A 1 97 ? -14.434 -1.601 27.400 1.00 92.75 97 PHE A C 1
ATOM 706 O O . PHE A 1 97 ? -15.404 -2.360 27.477 1.00 92.75 97 PHE A O 1
ATOM 713 N N . HIS A 1 98 ? -14.518 -0.367 26.927 1.00 91.12 98 HIS A N 1
ATOM 714 C CA . HIS A 1 98 ? -15.767 0.256 26.509 1.00 91.12 98 HIS A CA 1
ATOM 715 C C . HIS A 1 98 ? -15.602 0.926 25.150 1.00 91.12 98 HIS A C 1
ATOM 717 O O . HIS A 1 98 ? -14.478 1.071 24.669 1.00 91.12 98 HIS A O 1
ATOM 723 N N . ASP A 1 99 ? -16.724 1.325 24.551 1.00 87.25 99 ASP A N 1
ATOM 724 C CA . ASP A 1 99 ? -16.762 2.030 23.264 1.00 87.25 99 ASP A CA 1
ATOM 725 C C . ASP A 1 99 ? -16.124 1.270 22.090 1.00 87.25 99 ASP A C 1
ATOM 727 O O . ASP A 1 99 ? -15.678 1.871 21.107 1.00 87.25 99 ASP A O 1
ATOM 731 N N . LEU A 1 100 ? -16.111 -0.063 22.150 1.00 89.31 100 LEU A N 1
ATOM 732 C CA . LEU A 1 100 ? -15.481 -0.886 21.125 1.00 89.31 100 LEU A CA 1
ATOM 733 C C . LEU A 1 100 ? -16.309 -0.847 19.837 1.00 89.31 100 LEU A C 1
ATOM 735 O O . LEU A 1 100 ? -17.470 -1.260 19.808 1.00 89.31 100 LEU A O 1
ATOM 739 N N . ASN A 1 101 ? -15.710 -0.338 18.764 1.00 88.88 101 ASN A N 1
ATOM 740 C CA . ASN A 1 101 ? -16.290 -0.336 17.426 1.00 88.88 101 ASN A CA 1
ATOM 741 C C . ASN A 1 101 ? -15.204 -0.728 16.420 1.00 88.88 101 ASN A C 1
ATOM 743 O O . ASN A 1 101 ? -14.185 -0.045 16.330 1.00 88.88 101 ASN A O 1
ATOM 747 N N . GLY A 1 102 ? -15.439 -1.801 15.668 1.00 87.50 102 GLY A N 1
ATOM 748 C CA . GLY A 1 102 ? -14.454 -2.414 14.779 1.00 87.50 102 GLY A CA 1
ATOM 749 C C . GLY A 1 102 ? -13.685 -3.557 15.442 1.00 87.50 102 GLY A C 1
ATOM 750 O O . GLY A 1 102 ? -14.171 -4.167 16.397 1.00 87.50 102 GLY A O 1
ATOM 751 N N . ALA A 1 103 ? -12.501 -3.851 14.902 1.00 88.12 103 ALA A N 1
ATOM 752 C CA . ALA A 1 103 ? -11.645 -4.934 15.367 1.00 88.12 103 ALA A CA 1
ATOM 753 C C . ALA A 1 103 ? -11.061 -4.635 16.756 1.00 88.12 103 ALA A C 1
ATOM 755 O O . ALA A 1 103 ? -10.566 -3.536 17.024 1.00 88.12 103 ALA A O 1
ATOM 756 N N . PHE A 1 104 ? -11.115 -5.626 17.639 1.00 92.06 104 PHE A N 1
ATOM 757 C CA . PHE A 1 104 ? -10.563 -5.567 18.984 1.00 92.06 104 PHE A CA 1
ATOM 758 C C . PHE A 1 104 ? -9.853 -6.878 19.316 1.00 92.06 104 PHE A C 1
ATOM 760 O O . PHE A 1 104 ? -10.463 -7.946 19.316 1.00 92.06 104 PHE A O 1
ATOM 767 N N . GLU A 1 105 ? -8.569 -6.794 19.648 1.00 92.12 105 GLU A N 1
ATOM 768 C CA . GLU A 1 105 ? -7.785 -7.948 20.075 1.00 92.12 105 GLU A CA 1
ATOM 769 C C . GLU A 1 105 ? -7.952 -8.186 21.577 1.00 92.12 105 GLU A C 1
ATOM 771 O O . GLU A 1 105 ? -7.672 -7.318 22.406 1.00 92.12 105 GLU A O 1
ATOM 776 N N . VAL A 1 106 ? -8.371 -9.396 21.946 1.00 92.38 106 VAL A N 1
ATOM 777 C CA . VAL A 1 106 ? -8.316 -9.866 23.330 1.00 92.38 106 VAL A CA 1
ATOM 778 C C . VAL A 1 106 ? -6.864 -10.240 23.641 1.00 92.38 106 VAL A C 1
ATOM 780 O O . VAL A 1 106 ? -6.358 -11.190 23.033 1.00 92.38 106 VAL A O 1
ATOM 783 N N . PRO A 1 107 ? -6.189 -9.561 24.591 1.00 90.94 107 PRO A N 1
ATOM 784 C CA . PRO A 1 107 ? -4.788 -9.843 24.889 1.00 90.94 107 PRO A CA 1
ATOM 785 C C . PRO A 1 107 ? -4.572 -11.279 25.378 1.00 90.94 107 PRO A C 1
ATOM 787 O O . PRO A 1 107 ? -5.426 -11.852 26.064 1.00 90.94 107 PRO A O 1
ATOM 790 N N . GLU A 1 108 ? -3.411 -11.857 25.062 1.00 88.44 108 GLU A N 1
ATOM 791 C CA . GLU A 1 108 ? -3.023 -13.184 25.551 1.00 88.44 108 GLU A CA 1
ATOM 792 C C . GLU A 1 108 ? -3.128 -13.255 27.083 1.00 88.44 108 GLU A C 1
ATOM 794 O O . GLU A 1 108 ? -2.669 -12.371 27.804 1.00 88.44 108 GLU A O 1
ATOM 799 N N . GLY A 1 109 ? -3.753 -14.321 27.590 1.00 86.88 109 GLY A N 1
ATOM 800 C CA . GLY A 1 109 ? -3.941 -14.524 29.028 1.00 86.88 109 GLY A CA 1
ATOM 801 C C . GLY A 1 109 ? -5.140 -13.787 29.631 1.00 86.88 109 GLY A C 1
ATOM 802 O O . GLY A 1 109 ? -5.479 -14.050 30.784 1.00 86.88 109 GLY A O 1
ATOM 803 N N . CYS A 1 110 ? -5.838 -12.941 28.868 1.00 93.31 110 CYS A N 1
ATOM 804 C CA . CYS A 1 110 ? -7.093 -12.340 29.303 1.00 93.31 110 CYS A CA 1
ATOM 805 C C . CYS A 1 110 ? -8.300 -13.185 28.887 1.00 93.31 110 CYS A C 1
ATOM 807 O O . CYS A 1 110 ? -8.367 -13.713 27.779 1.00 93.31 110 CYS A O 1
ATOM 809 N N . THR A 1 111 ? -9.288 -13.282 29.779 1.00 93.19 111 THR A N 1
ATOM 810 C CA . THR A 1 111 ? -10.632 -13.781 29.458 1.00 93.19 111 THR A CA 1
ATOM 811 C C . THR A 1 111 ? -11.634 -12.674 29.738 1.00 93.19 111 THR A C 1
ATOM 813 O O . THR A 1 111 ? -11.699 -12.170 30.858 1.00 93.19 111 THR A O 1
ATOM 81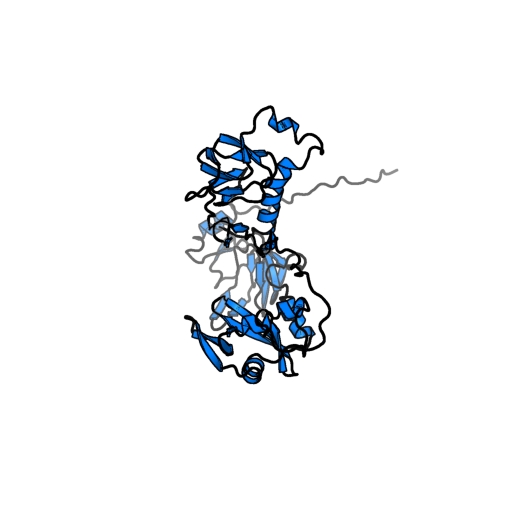6 N N . LEU A 1 112 ? -12.386 -12.276 28.716 1.00 94.38 112 LEU A N 1
ATOM 817 C CA . LEU A 1 112 ? -13.318 -11.157 28.750 1.00 94.38 112 LEU A CA 1
ATOM 818 C C . LEU A 1 112 ? -14.737 -11.643 28.453 1.00 94.38 112 LEU A C 1
ATOM 820 O O . LEU A 1 112 ? -14.955 -12.406 27.519 1.00 94.38 112 LEU A O 1
ATOM 824 N N . ASN A 1 113 ? -15.712 -11.166 29.220 1.00 94.81 113 ASN A N 1
ATOM 825 C CA . ASN A 1 113 ? -17.128 -11.261 28.886 1.00 94.81 113 ASN A CA 1
ATOM 826 C C . ASN A 1 113 ? -17.517 -10.015 28.099 1.00 94.81 113 ASN A C 1
ATOM 828 O O . ASN A 1 113 ? -17.460 -8.914 28.650 1.00 94.81 113 ASN A O 1
ATOM 832 N N . CYS A 1 114 ? -17.919 -10.181 26.844 1.00 94.56 114 CYS A N 1
ATOM 833 C CA . CYS A 1 114 ? -18.219 -9.082 25.940 1.00 94.56 114 CYS A CA 1
ATOM 834 C C . CYS A 1 114 ? -19.675 -9.089 25.473 1.00 94.56 114 CYS A C 1
ATOM 836 O O . CYS A 1 114 ? -20.262 -10.126 25.177 1.00 94.56 114 CYS A O 1
ATOM 838 N N . THR A 1 115 ? -20.267 -7.906 25.380 1.00 93.75 115 THR A N 1
ATOM 839 C CA . THR A 1 115 ? -21.561 -7.675 24.727 1.00 93.75 115 THR A CA 1
ATOM 840 C C . THR A 1 115 ? -21.340 -6.834 23.487 1.00 93.75 115 THR A C 1
ATOM 842 O O . THR A 1 115 ? -20.553 -5.897 23.562 1.00 93.75 115 THR A O 1
ATOM 845 N N . GLY A 1 116 ? -22.060 -7.108 22.396 1.00 91.50 116 GLY A N 1
ATOM 846 C CA . GLY A 1 116 ? -21.899 -6.347 21.149 1.00 91.50 116 GLY A CA 1
ATOM 847 C C . GLY A 1 116 ? -20.580 -6.637 20.431 1.00 91.50 116 GLY A C 1
ATOM 848 O O . GLY A 1 116 ? -20.145 -5.827 19.626 1.00 91.50 116 GLY A O 1
ATOM 849 N N . CYS A 1 117 ? -19.948 -7.766 20.750 1.00 93.06 117 CYS A N 1
ATOM 850 C CA . CYS A 1 117 ? -18.774 -8.281 20.064 1.00 93.06 117 CYS A CA 1
ATOM 851 C C . CYS A 1 117 ? -19.008 -9.750 19.728 1.00 93.06 117 CYS A C 1
ATOM 853 O O . CYS A 1 117 ? -19.635 -10.475 20.506 1.00 93.06 117 CYS A O 1
ATOM 855 N N . GLU A 1 118 ? -18.470 -10.181 18.603 1.00 93.31 118 GLU A N 1
ATOM 856 C CA . GLU A 1 118 ? -18.418 -11.575 18.186 1.00 93.31 118 GLU A CA 1
ATOM 857 C C . GLU A 1 118 ? -16.988 -11.932 17.785 1.00 93.31 118 GLU A C 1
ATOM 859 O O . GLU A 1 118 ? -16.203 -11.041 17.459 1.00 93.31 118 GLU A O 1
ATOM 864 N N . LEU A 1 119 ? -16.629 -13.221 17.847 1.00 86.81 119 LEU A N 1
ATOM 865 C CA . LEU A 1 119 ? -15.364 -13.673 17.262 1.00 86.81 119 LEU A CA 1
ATOM 866 C C . LEU A 1 119 ? -15.349 -13.229 15.808 1.00 86.81 119 LEU A C 1
ATOM 868 O O . LEU A 1 119 ? -16.322 -13.495 15.097 1.00 86.81 119 LEU A O 1
ATOM 872 N N . SER A 1 120 ? -14.258 -12.600 15.374 1.00 79.31 120 SER A N 1
ATOM 873 C CA . SER A 1 120 ? -14.027 -12.462 13.947 1.00 79.31 120 SER A CA 1
ATOM 874 C C . SER A 1 120 ? -13.884 -13.881 13.396 1.00 79.31 120 SER A C 1
ATOM 876 O O . SER A 1 120 ? -12.893 -14.582 13.585 1.00 79.31 120 SER A O 1
ATOM 878 N N . THR A 1 121 ? -14.962 -14.394 12.812 1.00 60.22 121 THR A N 1
ATOM 879 C CA . THR A 1 121 ? -14.854 -15.556 11.946 1.00 60.22 121 THR A CA 1
ATOM 880 C C . THR A 1 121 ? -14.097 -15.071 10.726 1.00 60.22 121 THR A C 1
ATOM 882 O O . THR A 1 121 ? -14.504 -14.060 10.155 1.00 60.22 121 THR A O 1
ATOM 885 N N . ASP A 1 122 ? -13.040 -15.783 10.338 1.00 51.34 122 ASP A N 1
ATOM 886 C CA . ASP A 1 122 ? -12.181 -15.550 9.161 1.00 51.34 122 ASP A CA 1
ATOM 887 C C . ASP A 1 122 ? -12.929 -15.517 7.799 1.00 51.34 122 ASP A C 1
ATOM 889 O O . ASP A 1 122 ? -12.358 -15.806 6.753 1.00 51.34 122 ASP A O 1
ATOM 893 N N . ASP A 1 123 ? -14.219 -15.188 7.783 1.00 46.72 123 ASP A N 1
ATOM 894 C CA . ASP A 1 123 ? -14.962 -14.706 6.624 1.00 46.72 123 ASP A CA 1
ATOM 895 C C . ASP A 1 123 ? -14.973 -13.159 6.547 1.00 46.72 123 ASP A C 1
ATOM 897 O O . ASP A 1 123 ? -15.370 -12.615 5.518 1.00 46.72 123 ASP A O 1
ATOM 901 N N . ASP A 1 124 ? -14.508 -12.449 7.589 1.00 41.31 124 ASP A N 1
ATOM 902 C CA . ASP A 1 124 ? -14.344 -10.982 7.615 1.00 41.31 124 ASP A CA 1
ATOM 903 C C . ASP A 1 124 ? -13.085 -10.568 8.412 1.00 41.31 124 ASP A C 1
ATOM 905 O O . ASP A 1 124 ? -13.131 -9.796 9.364 1.00 41.31 124 ASP A O 1
ATOM 909 N N . ALA A 1 125 ? -11.936 -11.135 8.037 1.00 45.50 125 ALA A N 1
ATOM 910 C CA . ALA A 1 125 ? -10.610 -10.682 8.455 1.00 45.50 125 ALA A CA 1
ATOM 911 C C . ALA A 1 125 ? -9.703 -10.601 7.218 1.00 45.50 125 ALA A C 1
ATOM 913 O O . ALA A 1 125 ? -9.048 -11.572 6.848 1.00 45.50 125 ALA A O 1
ATOM 914 N N . SER A 1 126 ? -9.690 -9.458 6.521 1.00 39.88 126 SER A N 1
ATOM 915 C CA . SER A 1 126 ? -8.591 -9.124 5.604 1.00 39.88 126 SER A CA 1
ATOM 916 C C . SER A 1 126 ? -8.581 -7.649 5.189 1.00 39.88 126 SER A C 1
ATOM 918 O O . SER A 1 126 ? -9.092 -7.280 4.137 1.00 39.88 126 SER A O 1
ATOM 920 N N . LEU A 1 127 ? -7.929 -6.807 5.993 1.00 40.34 127 LEU A N 1
ATOM 921 C CA . LEU A 1 127 ? -6.929 -5.862 5.464 1.00 40.34 127 LEU A CA 1
ATOM 922 C C . LEU A 1 127 ? -5.613 -5.875 6.274 1.00 40.34 127 LEU A C 1
ATOM 924 O O . LEU A 1 127 ? -4.728 -5.065 6.025 1.00 40.34 127 LEU A O 1
ATOM 928 N N . VAL A 1 128 ? -5.433 -6.842 7.181 1.00 39.88 128 VAL A N 1
ATOM 929 C CA . VAL A 1 128 ? -4.126 -7.300 7.675 1.00 39.88 128 VAL A CA 1
ATOM 930 C C . VAL A 1 128 ? -4.213 -8.822 7.757 1.00 39.88 128 VAL A C 1
ATOM 932 O O . VAL A 1 128 ? -5.120 -9.345 8.392 1.00 39.88 128 VAL A O 1
ATOM 935 N N . GLY A 1 129 ? -3.310 -9.531 7.074 1.00 49.53 129 GLY A N 1
ATOM 936 C CA . GLY A 1 129 ? -3.166 -10.982 7.224 1.00 49.53 129 GLY A CA 1
ATOM 937 C C . GLY A 1 129 ? -3.337 -11.842 5.971 1.00 49.53 129 GLY A C 1
ATOM 938 O O . GLY A 1 129 ? -3.253 -13.059 6.099 1.00 49.53 129 GLY A O 1
ATOM 939 N N . VAL A 1 130 ? -3.487 -11.280 4.760 1.00 52.53 130 VAL A N 1
ATOM 940 C CA . VAL A 1 130 ? -3.013 -12.038 3.586 1.00 52.53 130 VAL A CA 1
ATOM 941 C C . VAL A 1 130 ? -1.492 -11.959 3.649 1.00 52.53 130 VAL A C 1
ATOM 943 O O . VAL A 1 130 ? -0.952 -10.857 3.505 1.00 52.53 130 VAL A O 1
ATOM 946 N N . PRO A 1 131 ? -0.785 -13.067 3.941 1.00 69.75 131 PRO A N 1
ATOM 947 C CA . PRO A 1 131 ? 0.664 -13.034 3.902 1.00 69.75 131 PRO A CA 1
ATOM 948 C C . PRO A 1 131 ? 1.062 -12.622 2.485 1.00 69.75 131 PRO A C 1
ATOM 950 O O . PRO A 1 131 ? 0.462 -13.107 1.524 1.00 69.75 131 PRO A O 1
ATOM 953 N N . ASN A 1 132 ? 2.012 -11.689 2.365 1.00 75.62 132 ASN A N 1
ATOM 954 C CA . ASN A 1 132 ? 2.445 -11.193 1.063 1.00 75.62 132 ASN A CA 1
ATOM 955 C C . ASN A 1 132 ? 2.751 -12.410 0.170 1.00 75.62 132 ASN A C 1
ATOM 957 O O . ASN A 1 132 ? 3.637 -13.195 0.523 1.00 75.62 132 ASN A O 1
ATOM 961 N N . PRO A 1 133 ? 1.999 -12.615 -0.929 1.00 83.94 133 PRO A N 1
ATOM 962 C CA . PRO A 1 133 ? 2.110 -13.828 -1.724 1.00 83.94 133 PRO A CA 1
ATOM 963 C C . PRO A 1 133 ? 3.541 -14.025 -2.225 1.00 83.94 133 PRO A C 1
ATOM 965 O O . PRO A 1 133 ? 4.046 -15.142 -2.166 1.00 83.94 133 PRO A O 1
ATOM 968 N N . ALA A 1 134 ? 4.238 -12.942 -2.579 1.00 84.94 134 ALA A N 1
ATOM 969 C CA . ALA A 1 134 ? 5.634 -12.987 -2.985 1.00 84.94 134 ALA A CA 1
ATOM 970 C C . ALA A 1 134 ? 6.568 -13.465 -1.862 1.00 84.94 134 ALA A C 1
ATOM 972 O O . ALA A 1 134 ? 7.412 -14.342 -2.078 1.00 84.94 134 ALA A O 1
ATOM 973 N N . SER A 1 135 ? 6.358 -12.972 -0.640 1.00 88.88 135 SER A N 1
ATOM 974 C CA . SER A 1 135 ? 7.102 -13.427 0.534 1.00 88.88 135 SER A CA 1
ATOM 975 C C . SER A 1 135 ? 6.817 -14.899 0.862 1.00 88.88 135 SER A C 1
ATOM 977 O O . SER A 1 135 ? 7.742 -15.648 1.180 1.00 88.88 135 SER A O 1
ATOM 979 N N . VAL A 1 136 ? 5.559 -15.345 0.751 1.00 89.19 136 VAL A N 1
ATOM 980 C CA . VAL A 1 136 ? 5.180 -16.761 0.933 1.00 89.19 136 VAL A CA 1
ATOM 981 C C . VAL A 1 136 ? 5.853 -17.629 -0.117 1.00 89.19 136 VAL A C 1
ATOM 983 O O . VAL A 1 136 ? 6.476 -18.628 0.228 1.00 89.19 136 VAL A O 1
ATOM 986 N N . ASN A 1 137 ? 5.803 -17.217 -1.381 1.00 90.88 137 ASN A N 1
ATOM 987 C CA . ASN A 1 137 ? 6.427 -17.934 -2.481 1.00 90.88 137 ASN A CA 1
ATOM 988 C C . ASN A 1 137 ? 7.946 -18.060 -2.298 1.00 90.88 137 ASN A C 1
ATOM 990 O O . ASN A 1 137 ? 8.503 -19.127 -2.549 1.00 90.88 137 ASN A O 1
ATOM 994 N N . CYS A 1 138 ? 8.620 -17.030 -1.776 1.00 90.94 138 CYS A N 1
ATOM 995 C CA . CYS A 1 138 ? 10.031 -17.133 -1.402 1.00 90.94 138 CYS A CA 1
ATOM 996 C C . CYS A 1 138 ? 10.286 -18.249 -0.372 1.00 90.94 138 CYS A C 1
ATOM 998 O O . CYS A 1 138 ? 11.168 -19.093 -0.566 1.00 90.94 138 CYS A O 1
ATOM 1000 N N . ILE A 1 139 ? 9.499 -18.272 0.708 1.00 92.50 139 ILE A N 1
ATOM 1001 C CA . ILE A 1 139 ? 9.628 -19.256 1.792 1.00 92.50 139 ILE A CA 1
ATOM 1002 C C . ILE A 1 139 ? 9.305 -20.668 1.280 1.00 92.50 139 ILE A C 1
ATOM 1004 O O . ILE A 1 139 ? 10.047 -21.610 1.566 1.00 92.50 139 ILE A O 1
ATOM 1008 N N . ASP A 1 140 ? 8.255 -20.816 0.471 1.00 90.69 140 ASP A N 1
ATOM 1009 C CA . ASP A 1 140 ? 7.836 -22.087 -0.129 1.00 90.69 140 ASP A CA 1
ATOM 1010 C C . ASP A 1 140 ? 8.892 -22.653 -1.094 1.00 90.69 140 ASP A C 1
ATOM 1012 O O . ASP A 1 140 ? 9.079 -23.870 -1.180 1.00 90.69 140 ASP A O 1
ATOM 1016 N N . MET A 1 141 ? 9.652 -21.783 -1.770 1.00 86.19 141 MET A N 1
ATOM 1017 C CA . MET A 1 141 ? 10.805 -22.158 -2.600 1.00 86.19 141 MET A CA 1
ATOM 1018 C C . MET A 1 141 ? 12.088 -22.425 -1.788 1.00 86.19 141 MET A C 1
ATOM 1020 O O . MET A 1 141 ? 13.142 -22.729 -2.360 1.00 86.19 141 MET A O 1
ATOM 1024 N N . GLY A 1 142 ? 12.014 -22.355 -0.456 1.00 88.75 142 GLY A N 1
ATOM 1025 C CA . GLY A 1 142 ? 13.129 -22.602 0.458 1.00 88.75 142 GLY A CA 1
ATOM 1026 C C . GLY A 1 142 ? 14.142 -21.458 0.525 1.00 88.75 142 GLY A C 1
ATOM 1027 O O . GLY A 1 142 ? 15.303 -21.702 0.859 1.00 88.75 142 GLY A O 1
ATOM 1028 N N . GLY A 1 143 ? 13.734 -20.242 0.160 1.00 92.38 143 GLY A N 1
ATOM 1029 C CA . GLY A 1 143 ? 14.529 -19.027 0.304 1.00 92.38 143 GLY A CA 1
ATOM 1030 C C . GLY A 1 143 ? 14.335 -18.348 1.662 1.00 92.38 143 GLY A C 1
ATOM 1031 O O . GLY A 1 143 ? 13.475 -18.717 2.461 1.00 92.38 143 GLY A O 1
ATOM 1032 N N . THR A 1 144 ? 15.167 -17.347 1.936 1.00 91.00 144 THR A N 1
ATOM 1033 C CA . THR A 1 144 ? 15.065 -16.449 3.094 1.00 91.00 144 THR A CA 1
ATOM 1034 C C . THR A 1 144 ? 14.778 -15.041 2.595 1.00 91.00 144 THR A C 1
ATOM 1036 O O . THR A 1 144 ? 15.458 -14.569 1.687 1.00 91.00 144 THR A O 1
ATOM 1039 N N . LEU A 1 145 ? 13.789 -14.374 3.186 1.00 93.00 145 LEU A N 1
ATOM 1040 C CA . LEU A 1 145 ? 13.440 -13.004 2.828 1.00 93.00 145 LEU A CA 1
ATOM 1041 C C . LEU A 1 145 ? 14.380 -12.013 3.527 1.00 93.00 145 LEU A C 1
ATOM 1043 O O . LEU A 1 145 ? 14.513 -12.038 4.752 1.00 93.00 145 LEU A O 1
ATOM 1047 N N . GLU A 1 146 ? 15.003 -11.125 2.760 1.00 89.50 146 GLU A N 1
ATOM 1048 C CA . GLU A 1 146 ? 15.786 -10.002 3.267 1.00 89.50 146 GLU A CA 1
ATOM 1049 C C . GLU A 1 146 ? 15.156 -8.679 2.835 1.00 89.50 146 GLU A C 1
ATOM 1051 O O . GLU A 1 146 ? 15.090 -8.376 1.645 1.00 89.50 146 GLU A O 1
ATOM 1056 N N . THR A 1 147 ? 14.749 -7.860 3.803 1.00 89.31 147 THR A N 1
ATOM 1057 C CA . THR A 1 147 ? 14.327 -6.480 3.544 1.00 89.31 147 THR A CA 1
ATOM 1058 C C . THR A 1 147 ? 15.543 -5.611 3.229 1.00 89.31 147 THR A C 1
ATOM 1060 O O . THR A 1 147 ? 16.542 -5.607 3.957 1.00 89.31 147 THR A O 1
ATOM 1063 N N . LYS A 1 148 ? 15.449 -4.865 2.135 1.00 87.25 148 LYS A N 1
ATOM 1064 C CA . LYS A 1 148 ? 16.443 -3.926 1.621 1.00 87.25 148 LYS A CA 1
ATOM 1065 C C . LYS A 1 148 ? 15.811 -2.546 1.470 1.00 87.25 148 LYS A C 1
ATOM 1067 O O . LYS A 1 148 ? 14.593 -2.398 1.501 1.00 87.25 148 LYS A O 1
ATOM 1072 N N . TYR A 1 149 ? 16.659 -1.537 1.310 1.00 83.12 149 TYR A N 1
ATOM 1073 C CA . TYR A 1 149 ? 16.245 -0.141 1.206 1.00 83.12 149 TYR A CA 1
ATOM 1074 C C . TYR A 1 149 ? 16.881 0.514 -0.010 1.00 83.12 149 TYR A C 1
ATOM 1076 O O . TYR A 1 149 ? 18.007 0.187 -0.384 1.00 83.12 149 TYR A O 1
ATOM 1084 N N . GLU A 1 150 ? 16.181 1.481 -0.580 1.00 81.81 150 GLU A N 1
ATOM 1085 C CA . GLU A 1 150 ? 16.639 2.341 -1.662 1.00 81.81 150 GLU A CA 1
ATOM 1086 C C . GLU A 1 150 ? 15.944 3.714 -1.578 1.00 81.81 150 GLU A C 1
ATOM 1088 O O . GLU A 1 150 ? 15.049 3.897 -0.750 1.00 81.81 150 GLU A O 1
ATOM 1093 N N . PRO A 1 151 ? 16.328 4.714 -2.394 1.00 79.50 151 PRO A N 1
ATOM 1094 C CA . PRO A 1 151 ? 15.673 6.023 -2.360 1.00 79.50 151 PRO A CA 1
ATOM 1095 C C . PRO A 1 151 ? 14.157 5.974 -2.609 1.00 79.50 151 PRO A C 1
ATOM 1097 O O . PRO A 1 151 ? 13.439 6.819 -2.080 1.00 79.50 151 PRO A O 1
ATOM 1100 N N . ALA A 1 152 ? 13.684 4.996 -3.389 1.00 75.50 152 ALA A N 1
ATOM 1101 C CA . ALA A 1 152 ? 12.270 4.789 -3.696 1.00 75.50 152 ALA A CA 1
ATOM 1102 C C . ALA A 1 152 ? 11.474 4.118 -2.559 1.00 75.50 152 ALA A C 1
ATOM 1104 O O . ALA A 1 152 ? 10.250 4.209 -2.553 1.00 75.50 152 ALA A O 1
ATOM 1105 N N . GLY A 1 153 ? 12.138 3.481 -1.585 1.00 79.31 153 GLY A N 1
ATOM 1106 C CA . GLY A 1 153 ? 11.466 2.805 -0.477 1.00 79.31 153 GLY A CA 1
ATOM 1107 C C . GLY A 1 153 ? 12.173 1.538 -0.004 1.00 79.31 153 GLY A C 1
ATOM 1108 O O . GLY A 1 153 ? 13.379 1.365 -0.183 1.00 79.31 153 GLY A O 1
ATOM 1109 N N . GLU A 1 154 ? 11.414 0.662 0.646 1.00 85.81 154 GLU A N 1
ATOM 1110 C CA . GLU A 1 154 ? 11.858 -0.684 0.998 1.00 85.81 154 GLU A CA 1
ATOM 1111 C C . GLU A 1 154 ? 11.397 -1.700 -0.048 1.00 85.81 154 GLU A C 1
ATOM 1113 O O . GLU A 1 154 ? 10.326 -1.566 -0.634 1.00 85.81 154 GLU A O 1
ATOM 1118 N N . TYR A 1 155 ? 12.213 -2.725 -0.264 1.00 86.19 155 TYR A N 1
ATOM 1119 C CA . TYR A 1 155 ? 11.892 -3.865 -1.117 1.00 86.19 155 TYR A CA 1
ATOM 1120 C C . TYR A 1 155 ? 12.428 -5.139 -0.468 1.00 86.19 155 TYR A C 1
ATOM 1122 O O . TYR A 1 155 ? 13.268 -5.080 0.435 1.00 86.19 155 TYR A O 1
ATOM 1130 N N . ALA A 1 156 ? 11.955 -6.303 -0.902 1.00 91.31 156 ALA A N 1
ATOM 1131 C CA . ALA A 1 156 ? 12.386 -7.571 -0.335 1.00 91.31 156 ALA A CA 1
ATOM 1132 C C . ALA A 1 156 ? 13.043 -8.468 -1.385 1.00 91.31 156 ALA A C 1
ATOM 1134 O O . ALA A 1 156 ? 12.588 -8.604 -2.520 1.00 91.31 156 ALA A O 1
ATOM 1135 N N . VAL A 1 157 ? 14.143 -9.094 -0.977 1.00 94.31 157 VAL A N 1
ATOM 1136 C CA . VAL A 1 157 ? 14.921 -10.017 -1.799 1.00 94.31 157 VAL A CA 1
ATOM 1137 C C . VAL A 1 157 ? 14.803 -11.409 -1.202 1.00 94.31 157 VAL A C 1
ATOM 1139 O O . VAL A 1 157 ? 15.088 -11.623 -0.026 1.00 94.31 157 VAL A O 1
ATOM 1142 N N . CYS A 1 158 ? 14.412 -12.372 -2.025 1.00 94.94 158 CYS A N 1
ATOM 1143 C CA . CYS A 1 158 ? 14.483 -13.781 -1.704 1.00 94.94 158 CYS A CA 1
ATOM 1144 C C . CYS A 1 158 ? 15.893 -14.314 -1.968 1.00 94.94 158 CYS A C 1
ATOM 1146 O O . CYS A 1 158 ? 16.338 -14.342 -3.115 1.00 94.94 158 CYS A O 1
ATOM 1148 N N . VAL A 1 159 ? 16.590 -14.751 -0.919 1.00 92.56 159 VAL A N 1
ATOM 1149 C CA . VAL A 1 159 ? 17.954 -15.291 -0.983 1.00 92.56 159 VAL A CA 1
ATOM 1150 C C . VAL A 1 159 ? 17.929 -16.802 -0.776 1.00 92.56 159 VAL A C 1
ATOM 1152 O O . VAL A 1 159 ? 17.363 -17.300 0.197 1.00 92.56 159 VAL A O 1
ATOM 1155 N N . PHE A 1 160 ? 18.571 -17.545 -1.672 1.00 91.69 160 PHE A N 1
ATOM 1156 C CA . PHE A 1 160 ? 18.633 -19.001 -1.634 1.00 91.69 160 PHE A CA 1
ATOM 1157 C C . PHE A 1 160 ? 19.980 -19.518 -1.109 1.00 91.69 160 PHE A C 1
ATOM 1159 O O . PHE A 1 160 ? 21.008 -18.841 -1.136 1.00 91.69 160 PHE A O 1
ATOM 1166 N N . ASP A 1 161 ? 19.984 -20.769 -0.650 1.00 90.62 161 ASP A N 1
ATOM 1167 C CA . ASP A 1 161 ? 21.156 -21.464 -0.102 1.00 90.62 161 ASP A CA 1
ATOM 1168 C C . ASP A 1 161 ? 22.263 -21.753 -1.131 1.00 90.62 161 ASP A C 1
ATOM 1170 O O . ASP A 1 161 ? 23.425 -21.931 -0.762 1.00 90.62 161 ASP A O 1
ATOM 1174 N N . ASP A 1 162 ? 21.920 -21.766 -2.419 1.00 80.94 162 ASP A N 1
ATOM 1175 C CA . ASP A 1 162 ? 22.863 -21.888 -3.533 1.00 80.94 162 ASP A CA 1
ATOM 1176 C C . ASP A 1 162 ? 23.578 -20.566 -3.875 1.00 80.94 162 ASP A C 1
ATOM 1178 O O . ASP A 1 162 ? 24.429 -20.540 -4.767 1.00 80.94 162 ASP A O 1
ATOM 1182 N N . GLY A 1 163 ? 23.279 -19.484 -3.145 1.00 78.44 163 GLY A N 1
ATOM 1183 C CA . GLY A 1 163 ? 23.854 -18.158 -3.364 1.00 78.44 163 GLY A CA 1
ATOM 1184 C C . GLY A 1 163 ? 23.194 -17.378 -4.500 1.00 78.44 163 GLY A C 1
ATOM 1185 O O . GLY A 1 163 ? 23.742 -16.355 -4.926 1.00 78.44 163 GLY A O 1
ATOM 1186 N N . SER A 1 164 ? 22.046 -17.848 -4.997 1.00 86.44 164 SER A N 1
ATOM 1187 C CA . SER A 1 164 ? 21.186 -17.068 -5.880 1.00 86.44 164 SER A CA 1
ATOM 1188 C C . SER A 1 164 ? 20.212 -16.181 -5.104 1.00 86.44 164 SER A C 1
ATOM 1190 O O . SER A 1 164 ? 19.899 -16.456 -3.944 1.00 86.44 164 SER A O 1
ATOM 1192 N N . ALA A 1 165 ? 19.753 -15.096 -5.723 1.00 91.56 165 ALA A N 1
ATOM 1193 C CA . ALA A 1 165 ? 18.781 -14.193 -5.126 1.00 91.56 165 ALA A CA 1
ATOM 1194 C C . ALA A 1 165 ? 17.921 -13.478 -6.180 1.00 91.56 165 ALA A C 1
ATOM 1196 O O . ALA A 1 165 ? 18.395 -13.163 -7.271 1.00 91.56 165 ALA A O 1
ATOM 1197 N N . CYS A 1 166 ? 16.665 -13.217 -5.827 1.00 91.19 166 CYS A N 1
ATOM 1198 C CA . CYS A 1 166 ? 15.652 -12.586 -6.673 1.00 91.19 166 CYS A CA 1
ATOM 1199 C C . CYS A 1 166 ? 14.869 -11.553 -5.863 1.00 91.19 166 CYS A C 1
ATOM 1201 O O . CYS A 1 166 ? 14.655 -11.761 -4.672 1.00 91.19 166 CYS A O 1
ATOM 1203 N N . GLU A 1 167 ? 14.370 -10.494 -6.492 1.00 94.69 167 GLU A N 1
ATOM 1204 C CA . GLU A 1 167 ? 13.327 -9.670 -5.871 1.00 94.69 167 GLU A CA 1
ATOM 1205 C C . GLU A 1 167 ? 12.049 -10.528 -5.726 1.00 94.69 167 GLU A C 1
ATOM 1207 O O . GLU A 1 167 ? 11.781 -11.399 -6.563 1.00 94.69 167 GLU A O 1
ATOM 1212 N N . GLU A 1 168 ? 11.322 -10.381 -4.615 1.00 91.12 168 GLU A N 1
ATOM 1213 C CA . GLU A 1 168 ? 10.252 -11.315 -4.239 1.00 91.12 168 GLU A CA 1
ATOM 1214 C C . GLU A 1 168 ? 9.107 -11.377 -5.262 1.00 91.12 168 GLU A C 1
ATOM 1216 O O . GLU A 1 168 ? 8.615 -12.469 -5.570 1.00 91.12 168 GLU A O 1
ATOM 1221 N N . TRP A 1 169 ? 8.700 -10.244 -5.834 1.00 88.94 169 TRP A N 1
ATOM 1222 C CA . TRP A 1 169 ? 7.617 -10.184 -6.813 1.00 88.94 169 TRP A CA 1
ATOM 1223 C C . TRP A 1 169 ? 8.056 -10.727 -8.172 1.00 88.94 169 TRP A C 1
ATOM 1225 O O . TRP A 1 169 ? 7.302 -11.438 -8.837 1.00 88.94 169 TRP A O 1
ATOM 1235 N N . THR A 1 170 ? 9.303 -10.475 -8.549 1.00 90.06 170 THR A N 1
ATOM 1236 C CA . THR A 1 170 ? 9.952 -11.018 -9.747 1.00 90.06 170 THR A CA 1
ATOM 1237 C C . THR A 1 170 ? 10.038 -12.546 -9.667 1.00 90.06 170 THR A C 1
ATOM 1239 O O . THR A 1 170 ? 9.744 -13.250 -10.636 1.00 90.06 170 THR A O 1
ATOM 1242 N N . LEU A 1 171 ? 10.369 -13.089 -8.489 1.00 89.00 171 LEU A N 1
ATOM 1243 C CA . LEU A 1 171 ? 10.323 -14.528 -8.221 1.00 89.00 171 LEU A CA 1
ATOM 1244 C C . LEU A 1 171 ? 8.889 -15.074 -8.302 1.00 89.00 171 LEU A C 1
ATOM 1246 O O . LEU A 1 171 ? 8.655 -16.113 -8.915 1.00 89.00 171 LEU A O 1
ATOM 1250 N N . GLN A 1 172 ? 7.919 -14.374 -7.709 1.00 90.50 172 GLN A N 1
ATOM 1251 C CA . GLN A 1 172 ? 6.509 -14.778 -7.709 1.00 90.50 172 GLN A CA 1
ATOM 1252 C C . GLN A 1 172 ? 5.905 -14.850 -9.114 1.00 90.50 172 GLN A C 1
ATOM 1254 O O . GLN A 1 172 ? 5.106 -15.748 -9.390 1.00 90.50 172 GLN A O 1
ATOM 1259 N N . ARG A 1 173 ? 6.276 -13.919 -9.999 1.00 90.75 173 ARG A N 1
ATOM 1260 C CA . ARG A 1 173 ? 5.829 -13.894 -11.400 1.00 90.75 173 ARG A CA 1
ATOM 1261 C C . ARG A 1 173 ? 6.576 -14.891 -12.294 1.00 90.75 173 ARG A C 1
ATOM 1263 O O . ARG A 1 173 ? 6.160 -15.109 -13.428 1.00 90.75 173 ARG A O 1
ATOM 1270 N N . GLY A 1 174 ? 7.641 -15.526 -11.796 1.00 87.69 174 GLY A N 1
ATOM 1271 C CA . GLY A 1 174 ? 8.478 -16.448 -12.573 1.00 87.69 174 GLY A CA 1
ATOM 1272 C C . GLY A 1 174 ? 9.450 -15.749 -13.530 1.00 87.69 174 GLY A C 1
ATOM 1273 O O . GLY A 1 174 ? 9.971 -16.373 -14.448 1.00 87.69 174 GLY A O 1
ATOM 1274 N N . GLU A 1 175 ? 9.707 -14.457 -13.325 1.00 86.94 175 GLU A N 1
ATOM 1275 C CA . GLU A 1 175 ? 10.693 -13.660 -14.076 1.00 86.94 175 GLU A CA 1
ATOM 1276 C C . GLU A 1 175 ? 12.118 -13.830 -13.513 1.00 86.94 175 GLU A C 1
ATOM 1278 O O . GLU A 1 175 ? 13.121 -13.460 -14.133 1.00 86.94 175 GLU A O 1
ATOM 1283 N N . CYS A 1 176 ? 12.214 -14.415 -12.320 1.00 87.88 176 CYS A N 1
ATOM 1284 C CA . CYS A 1 176 ? 13.438 -14.882 -11.695 1.00 87.88 176 CYS A CA 1
ATOM 1285 C C . CYS A 1 176 ? 13.199 -16.278 -11.114 1.00 87.88 176 CYS A C 1
ATOM 1287 O O . CYS A 1 176 ? 12.089 -16.608 -10.705 1.00 87.88 176 CYS A O 1
ATOM 1289 N N . GLU A 1 177 ? 14.238 -17.107 -11.079 1.00 89.25 177 GLU A N 1
ATOM 1290 C CA . GLU A 1 177 ? 14.159 -18.489 -10.616 1.00 89.25 177 GLU A CA 1
ATOM 1291 C C . GLU A 1 177 ? 15.342 -18.776 -9.692 1.00 89.25 177 GLU A C 1
ATOM 1293 O O . GLU A 1 177 ? 16.424 -18.197 -9.831 1.00 89.25 177 GLU A O 1
ATOM 1298 N N . LYS A 1 178 ? 15.171 -19.722 -8.766 1.00 89.50 178 LYS A N 1
ATOM 1299 C CA . LYS A 1 178 ? 16.285 -20.214 -7.953 1.00 89.50 178 LYS A CA 1
ATOM 1300 C C . LYS A 1 178 ? 17.423 -20.703 -8.862 1.00 89.50 178 LYS A C 1
ATOM 1302 O O . LYS A 1 178 ? 17.216 -21.544 -9.734 1.00 89.50 178 LYS A O 1
ATOM 1307 N N . GLY A 1 179 ? 18.622 -20.174 -8.641 1.00 84.94 179 GLY A N 1
ATOM 1308 C CA . GLY A 1 179 ? 19.824 -20.454 -9.423 1.00 84.94 179 GLY A CA 1
ATOM 1309 C C . GLY A 1 179 ? 20.035 -19.549 -10.644 1.00 84.94 179 GLY A C 1
ATOM 1310 O O . GLY A 1 179 ? 21.089 -19.653 -11.272 1.00 84.94 179 GLY A O 1
ATOM 1311 N N . SER A 1 180 ? 19.093 -18.660 -10.990 1.00 80.75 180 SER A N 1
ATOM 1312 C CA . SER A 1 180 ? 19.201 -17.836 -12.206 1.00 80.75 180 SER A CA 1
ATOM 1313 C C . SER A 1 180 ? 20.014 -16.551 -12.025 1.00 80.75 180 SER A C 1
ATOM 1315 O O . SER A 1 180 ? 20.616 -16.074 -12.987 1.00 80.75 180 SER A O 1
ATOM 1317 N N . ARG A 1 181 ? 20.085 -16.002 -10.803 1.00 86.50 181 ARG A N 1
ATOM 1318 C CA . ARG A 1 181 ? 20.805 -14.753 -10.499 1.00 86.50 181 ARG A CA 1
ATOM 1319 C C . ARG A 1 181 ? 21.663 -14.898 -9.257 1.00 86.50 181 ARG A C 1
ATOM 1321 O O . ARG A 1 181 ? 21.145 -15.196 -8.193 1.00 86.50 181 ARG A O 1
ATOM 1328 N N . VAL A 1 182 ? 22.969 -14.667 -9.373 1.00 85.06 182 VAL A N 1
ATOM 1329 C CA . VAL A 1 182 ? 23.878 -14.627 -8.212 1.00 85.06 182 VAL A CA 1
ATOM 1330 C C . VAL A 1 182 ? 23.603 -13.392 -7.354 1.00 85.06 182 VAL A C 1
ATOM 1332 O O . VAL A 1 182 ? 23.095 -12.397 -7.865 1.00 85.06 182 VAL A O 1
ATOM 1335 N N . VAL A 1 183 ? 23.990 -13.403 -6.078 1.00 87.25 183 VAL A N 1
ATOM 1336 C CA . VAL A 1 183 ? 23.905 -12.194 -5.238 1.00 87.25 183 VAL A CA 1
ATOM 1337 C C . VAL A 1 183 ? 24.631 -10.987 -5.860 1.00 87.25 183 VAL A C 1
ATOM 1339 O O . VAL A 1 183 ? 25.705 -11.122 -6.457 1.00 87.25 183 VAL A O 1
ATOM 1342 N N . PHE A 1 184 ? 24.068 -9.791 -5.677 1.00 89.19 184 PHE A N 1
ATOM 1343 C CA . PHE A 1 184 ? 24.467 -8.536 -6.329 1.00 89.19 184 PHE A CA 1
ATOM 1344 C C . PHE A 1 184 ? 25.963 -8.206 -6.217 1.00 89.19 184 PHE A C 1
ATOM 1346 O O . PHE A 1 184 ? 26.602 -7.817 -7.194 1.00 89.19 184 PHE A O 1
ATOM 1353 N N . SER A 1 185 ? 26.570 -8.434 -5.051 1.00 84.69 185 SER A N 1
ATOM 1354 C CA . SER A 1 185 ? 28.009 -8.209 -4.849 1.00 84.69 185 SER A CA 1
ATOM 1355 C C . SER A 1 185 ? 28.891 -9.107 -5.726 1.00 84.69 185 SER A C 1
ATOM 1357 O O . SER A 1 185 ? 29.930 -8.667 -6.220 1.00 84.69 185 SER A O 1
ATOM 1359 N N . THR A 1 186 ? 28.461 -10.348 -5.966 1.00 84.31 186 THR A N 1
ATOM 1360 C CA . THR A 1 186 ? 29.153 -11.295 -6.849 1.00 84.31 186 THR A CA 1
ATOM 1361 C C . THR A 1 186 ? 28.944 -10.919 -8.309 1.00 84.31 186 THR A C 1
ATOM 1363 O O . THR A 1 186 ? 29.903 -10.928 -9.078 1.00 84.31 186 THR A O 1
ATOM 1366 N N . TYR A 1 187 ? 27.724 -10.526 -8.684 1.00 86.81 187 TYR A N 1
ATOM 1367 C CA . TYR A 1 187 ? 27.444 -9.973 -10.009 1.00 86.81 187 TYR A CA 1
ATOM 1368 C C . TYR A 1 187 ? 28.354 -8.779 -10.319 1.00 86.81 187 TYR A C 1
ATOM 1370 O O . TYR A 1 187 ? 29.029 -8.771 -11.349 1.00 86.81 187 TYR A O 1
ATOM 1378 N N . CYS A 1 188 ? 28.442 -7.818 -9.397 1.00 86.12 188 CYS A N 1
ATOM 1379 C CA . CYS A 1 188 ? 29.264 -6.630 -9.575 1.00 8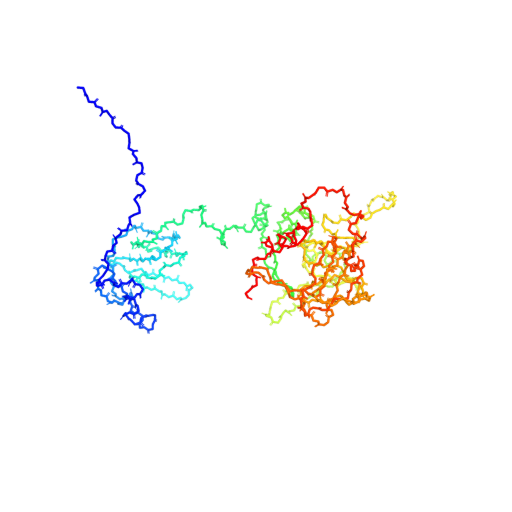6.12 188 CYS A CA 1
ATOM 1380 C C . CYS A 1 188 ? 30.743 -6.990 -9.787 1.00 86.12 188 CYS A C 1
ATOM 1382 O O . CYS A 1 188 ? 31.370 -6.535 -10.744 1.00 86.12 188 CYS A O 1
ATOM 1384 N N . ALA A 1 189 ? 31.284 -7.881 -8.949 1.00 84.19 189 ALA A N 1
ATOM 1385 C CA . ALA A 1 189 ? 32.666 -8.338 -9.062 1.00 84.19 189 ALA A CA 1
ATOM 1386 C C . ALA A 1 189 ? 32.942 -9.098 -10.374 1.00 84.19 189 ALA A C 1
ATOM 1388 O O . ALA A 1 189 ? 33.972 -8.867 -11.010 1.00 84.19 189 ALA A O 1
ATOM 1389 N N . ASN A 1 190 ? 32.026 -9.975 -10.798 1.00 82.12 190 ASN A N 1
ATOM 1390 C CA . ASN A 1 190 ? 32.172 -10.774 -12.018 1.00 82.12 190 ASN A CA 1
ATOM 1391 C C . ASN A 1 190 ? 32.183 -9.914 -13.286 1.00 82.12 190 ASN A C 1
ATOM 1393 O O . ASN A 1 190 ? 32.862 -10.260 -14.249 1.00 82.12 190 ASN A O 1
ATOM 1397 N N . ASN A 1 191 ? 31.485 -8.779 -13.264 1.00 80.69 191 ASN A N 1
ATOM 1398 C CA . ASN A 1 191 ? 31.425 -7.845 -14.387 1.00 80.69 191 ASN A CA 1
ATOM 1399 C C . ASN A 1 191 ? 32.488 -6.738 -14.309 1.00 80.69 191 ASN A C 1
ATOM 1401 O O . ASN A 1 191 ? 32.448 -5.778 -15.073 1.00 80.69 191 ASN A O 1
ATOM 1405 N N . GLY A 1 192 ? 33.459 -6.859 -13.394 1.00 84.19 192 GLY A N 1
ATOM 1406 C CA . GLY A 1 192 ? 34.525 -5.869 -13.225 1.00 84.19 192 GLY A CA 1
ATOM 1407 C C . GLY A 1 192 ? 34.033 -4.513 -12.714 1.00 84.19 192 GLY A C 1
ATOM 1408 O O . GLY A 1 192 ? 34.731 -3.514 -12.887 1.00 84.19 192 GLY A O 1
ATOM 1409 N N . GLY A 1 193 ? 32.845 -4.476 -12.108 1.00 86.69 193 GLY A N 1
ATOM 1410 C CA . GLY A 1 193 ? 32.251 -3.275 -11.548 1.00 86.69 193 GLY A CA 1
ATOM 1411 C C . GLY A 1 193 ? 32.826 -2.899 -10.187 1.00 86.69 193 GLY A C 1
ATOM 1412 O O . GLY A 1 193 ? 33.398 -3.721 -9.462 1.00 86.69 193 GLY A O 1
ATOM 1413 N N . GLN A 1 194 ? 32.656 -1.632 -9.824 1.00 86.44 194 GLN A N 1
ATOM 1414 C CA . GLN A 1 194 ? 32.984 -1.118 -8.503 1.00 86.44 194 GLN A CA 1
ATOM 1415 C C . GLN A 1 194 ? 31.713 -1.013 -7.660 1.00 86.44 194 GLN A C 1
ATOM 1417 O O . GLN A 1 194 ? 30.822 -0.224 -7.963 1.00 86.44 194 GLN A O 1
ATOM 1422 N N . LEU A 1 195 ? 31.659 -1.774 -6.566 1.00 87.00 195 LEU A N 1
ATOM 1423 C CA . LEU A 1 195 ? 30.577 -1.664 -5.594 1.00 87.00 195 LEU A CA 1
ATOM 1424 C C . LEU A 1 195 ? 30.738 -0.374 -4.775 1.00 87.00 195 LEU A C 1
ATOM 1426 O O . LEU A 1 195 ? 31.792 -0.131 -4.178 1.00 87.00 195 LEU A O 1
ATOM 1430 N N . VAL A 1 196 ? 29.686 0.428 -4.707 1.00 84.75 196 VAL A N 1
ATOM 1431 C CA . VAL A 1 196 ? 29.601 1.646 -3.903 1.00 84.75 196 VAL A CA 1
ATOM 1432 C C . VAL A 1 196 ? 28.441 1.488 -2.925 1.00 84.75 196 VAL A C 1
ATOM 1434 O O . VAL A 1 196 ? 27.346 1.078 -3.296 1.00 84.75 196 VAL A O 1
ATOM 1437 N N . ASN A 1 197 ? 28.692 1.805 -1.655 1.00 84.69 197 ASN A N 1
ATOM 1438 C CA . ASN A 1 197 ? 27.645 1.870 -0.640 1.00 84.69 197 ASN A CA 1
ATOM 1439 C C . ASN A 1 197 ? 27.218 3.330 -0.486 1.00 84.69 197 ASN A C 1
ATOM 1441 O O . ASN A 1 197 ? 28.054 4.190 -0.196 1.00 84.69 197 ASN A O 1
ATOM 1445 N N . ALA A 1 198 ? 25.931 3.595 -0.652 1.00 78.50 198 ALA A N 1
ATOM 1446 C CA . ALA A 1 198 ? 25.314 4.890 -0.424 1.00 78.50 198 ALA A CA 1
ATOM 1447 C C . ALA A 1 198 ? 24.443 4.843 0.839 1.00 78.50 198 ALA A C 1
ATOM 1449 O O . ALA A 1 198 ? 24.079 3.776 1.329 1.00 78.50 198 ALA A O 1
ATOM 1450 N N . THR A 1 199 ? 24.174 6.006 1.429 1.00 80.62 199 THR A N 1
ATOM 1451 C CA . THR A 1 199 ? 23.398 6.135 2.671 1.00 80.62 199 THR A CA 1
ATOM 1452 C C . THR A 1 199 ? 22.221 7.067 2.423 1.00 80.62 199 THR A C 1
ATOM 1454 O O . THR A 1 199 ? 22.404 8.148 1.869 1.00 80.62 199 THR A O 1
ATOM 1457 N N . LEU A 1 200 ? 21.030 6.629 2.816 1.00 74.06 200 LEU A N 1
ATOM 1458 C CA . LEU A 1 200 ? 19.796 7.406 2.799 1.00 74.06 200 LEU A CA 1
ATOM 1459 C C . LEU A 1 200 ? 19.770 8.374 3.988 1.00 74.06 200 LEU A C 1
ATOM 1461 O O . LEU A 1 200 ? 20.412 8.128 5.011 1.00 74.06 200 LEU A O 1
ATOM 1465 N N . ASP A 1 201 ? 18.974 9.441 3.900 1.00 73.44 201 ASP A N 1
ATOM 1466 C CA . ASP A 1 201 ? 18.841 10.453 4.966 1.00 73.44 201 ASP A CA 1
ATOM 1467 C C . ASP A 1 201 ? 18.391 9.859 6.315 1.00 73.44 201 ASP A C 1
ATOM 1469 O O . ASP A 1 201 ? 18.668 10.402 7.383 1.00 73.44 201 ASP A O 1
ATOM 1473 N N . GLN A 1 202 ? 17.735 8.701 6.265 1.00 70.19 202 GLN A N 1
ATOM 1474 C CA . GLN A 1 202 ? 17.246 7.940 7.414 1.00 70.19 202 GLN A CA 1
ATOM 1475 C C . GLN A 1 202 ? 18.303 6.978 7.998 1.00 70.19 202 GLN A C 1
ATOM 1477 O O . GLN A 1 202 ? 18.019 6.229 8.928 1.00 70.19 202 GLN A O 1
ATOM 1482 N N . GLY A 1 203 ? 19.531 6.982 7.467 1.00 73.94 203 GLY A N 1
ATOM 1483 C CA . GLY A 1 203 ? 20.652 6.156 7.929 1.00 73.94 203 GLY A CA 1
ATOM 1484 C C . GLY A 1 203 ? 20.702 4.736 7.354 1.00 73.94 203 GLY A C 1
ATOM 1485 O O . GLY A 1 203 ? 21.664 4.016 7.625 1.00 73.94 203 GLY A O 1
ATOM 1486 N N . ALA A 1 204 ? 19.715 4.334 6.549 1.00 76.56 204 ALA A N 1
ATOM 1487 C CA . ALA A 1 204 ? 19.730 3.071 5.815 1.00 76.56 204 ALA A CA 1
ATOM 1488 C C . ALA A 1 204 ? 20.768 3.099 4.678 1.00 76.56 204 ALA A C 1
ATOM 1490 O O . ALA A 1 204 ? 21.029 4.150 4.091 1.00 76.56 204 ALA A O 1
ATOM 1491 N N . GLN A 1 205 ? 21.381 1.954 4.377 1.00 79.94 205 GLN A N 1
ATOM 1492 C CA . GLN A 1 205 ? 22.390 1.831 3.323 1.00 79.94 205 GLN A CA 1
ATOM 1493 C C . GLN A 1 205 ? 21.838 1.061 2.131 1.00 79.94 205 GLN A C 1
ATOM 1495 O O . GLN A 1 205 ? 21.112 0.088 2.316 1.00 79.94 205 GLN A O 1
ATOM 1500 N N . TYR A 1 206 ? 22.235 1.470 0.931 1.00 83.88 206 TYR A N 1
ATOM 1501 C CA . TYR A 1 206 ? 21.933 0.759 -0.306 1.00 83.88 206 TYR A CA 1
ATOM 1502 C C . TYR A 1 206 ? 23.187 0.633 -1.166 1.00 83.88 206 TYR A C 1
ATOM 1504 O O . TYR A 1 206 ? 24.137 1.415 -1.028 1.00 83.88 206 TYR A O 1
ATOM 1512 N N . GLN A 1 207 ? 23.212 -0.382 -2.025 1.00 85.88 207 GLN A N 1
ATOM 1513 C CA . GLN A 1 207 ? 24.368 -0.690 -2.857 1.00 85.88 207 GLN A CA 1
ATOM 1514 C C . GLN A 1 207 ? 24.103 -0.317 -4.311 1.00 85.88 207 GLN A C 1
ATOM 1516 O O . GLN A 1 207 ? 23.013 -0.521 -4.844 1.00 85.88 207 GLN A O 1
ATOM 1521 N N . MET A 1 208 ? 25.139 0.203 -4.953 1.00 88.44 208 MET A N 1
ATOM 1522 C CA . MET A 1 208 ? 25.192 0.412 -6.392 1.00 88.44 208 MET A CA 1
ATOM 1523 C C . MET A 1 208 ? 26.479 -0.202 -6.941 1.00 88.44 208 MET A C 1
ATOM 1525 O O . MET A 1 208 ? 27.481 -0.321 -6.235 1.00 88.44 208 MET A O 1
ATOM 1529 N N . CYS A 1 209 ? 26.447 -0.618 -8.194 1.00 89.31 209 CYS A N 1
ATOM 1530 C CA . CYS A 1 209 ? 27.567 -1.176 -8.918 1.00 89.31 209 CYS A CA 1
ATOM 1531 C C . CYS A 1 209 ? 27.809 -0.336 -10.166 1.00 89.31 209 CYS A C 1
ATOM 1533 O O . CYS A 1 209 ? 26.955 -0.292 -11.049 1.00 89.31 209 CYS A O 1
ATOM 1535 N N . SER A 1 210 ? 28.979 0.290 -10.244 1.00 87.75 210 SER A N 1
ATOM 1536 C CA . SER A 1 210 ? 29.406 1.045 -11.421 1.00 87.75 210 SER A CA 1
ATOM 1537 C C . SER A 1 210 ? 30.249 0.150 -12.329 1.00 87.75 210 SER A C 1
ATOM 1539 O O . SER A 1 210 ? 31.354 -0.249 -11.949 1.00 87.75 210 SER A O 1
ATOM 1541 N N . ILE A 1 211 ? 29.744 -0.183 -13.517 1.00 83.56 211 ILE A N 1
ATOM 1542 C CA . ILE A 1 211 ? 30.400 -1.004 -14.544 1.00 83.56 211 ILE A CA 1
ATOM 1543 C C . ILE A 1 211 ? 30.682 -0.114 -15.761 1.00 83.56 211 ILE A C 1
ATOM 1545 O O . ILE A 1 211 ? 29.818 0.122 -16.602 1.00 83.56 211 ILE A O 1
ATOM 1549 N N . GLY A 1 212 ? 31.911 0.394 -15.880 1.00 81.94 212 GLY A N 1
ATOM 1550 C CA . GLY A 1 212 ? 32.246 1.352 -16.939 1.00 81.94 212 GLY A CA 1
ATOM 1551 C C . GLY A 1 212 ? 31.477 2.666 -16.766 1.00 81.94 212 GLY A C 1
ATOM 1552 O O . GLY A 1 212 ? 31.665 3.332 -15.753 1.00 81.94 212 GLY A O 1
ATOM 1553 N N . ASP A 1 213 ? 30.636 3.011 -17.745 1.00 79.19 213 ASP A N 1
ATOM 1554 C CA . ASP A 1 213 ? 29.762 4.197 -17.721 1.00 79.19 213 ASP A CA 1
ATOM 1555 C C . ASP A 1 213 ? 28.332 3.881 -17.224 1.00 79.19 213 ASP A C 1
ATOM 1557 O O . ASP A 1 213 ? 27.470 4.758 -17.233 1.00 79.19 213 ASP A O 1
ATOM 1561 N N . TYR A 1 214 ? 28.066 2.633 -16.820 1.00 76.06 214 TYR A N 1
ATOM 1562 C CA . TYR A 1 214 ? 26.753 2.173 -16.368 1.00 76.06 214 TYR A CA 1
ATOM 1563 C C . TYR A 1 214 ? 26.717 2.036 -14.847 1.00 76.06 214 TYR A C 1
ATOM 1565 O O . TYR A 1 214 ? 27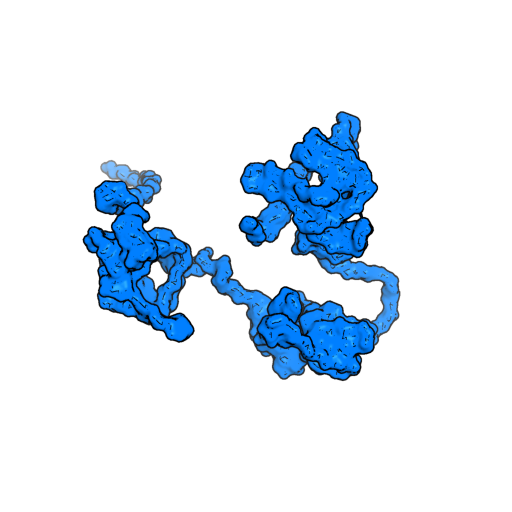.593 1.397 -14.265 1.00 76.06 214 TYR A O 1
ATOM 1573 N N . ASP A 1 215 ? 25.672 2.568 -14.219 1.00 84.75 215 ASP A N 1
ATOM 1574 C CA . ASP A 1 215 ? 25.411 2.415 -12.789 1.00 84.75 215 ASP A CA 1
ATOM 1575 C C . ASP A 1 215 ? 24.152 1.570 -12.585 1.00 84.75 215 ASP A C 1
ATOM 1577 O O . ASP A 1 215 ? 23.081 1.910 -13.081 1.00 84.75 215 ASP A O 1
ATOM 1581 N N . CYS A 1 216 ? 24.278 0.480 -11.830 1.00 85.50 216 CYS A N 1
ATOM 1582 C CA . CYS A 1 216 ? 23.153 -0.367 -11.445 1.00 85.50 216 CYS A CA 1
ATOM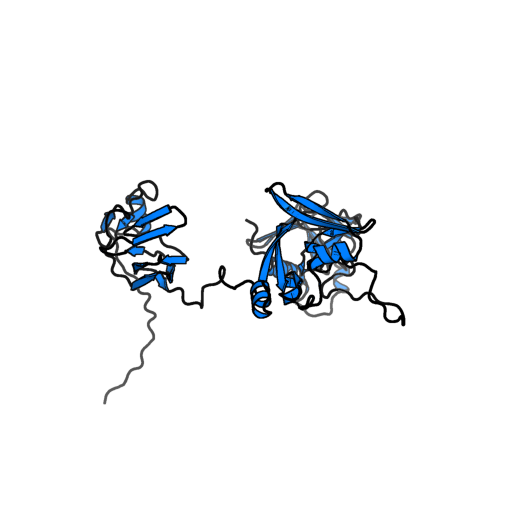 1583 C C . CYS A 1 216 ? 22.945 -0.340 -9.939 1.00 85.50 216 CYS A C 1
ATOM 1585 O O . CYS A 1 216 ? 23.895 -0.512 -9.177 1.00 85.50 216 CYS A O 1
ATOM 1587 N N . THR A 1 217 ? 21.706 -0.192 -9.493 1.00 89.81 217 THR A N 1
ATOM 1588 C CA . THR A 1 217 ? 21.344 -0.395 -8.086 1.00 89.81 217 THR A CA 1
ATOM 1589 C C . THR A 1 217 ? 21.135 -1.881 -7.790 1.00 89.81 217 THR A C 1
ATOM 1591 O O . THR A 1 217 ? 20.878 -2.684 -8.686 1.00 89.81 217 THR A O 1
ATOM 1594 N N . GLU A 1 218 ? 21.240 -2.263 -6.518 1.00 88.94 218 GLU A N 1
ATOM 1595 C CA . GLU A 1 218 ? 20.908 -3.625 -6.081 1.00 88.94 218 GLU A CA 1
ATOM 1596 C C . GLU A 1 218 ? 19.453 -4.003 -6.426 1.00 88.94 218 GLU A C 1
ATOM 1598 O O . GLU A 1 218 ? 19.206 -5.113 -6.898 1.00 88.94 218 GLU A O 1
ATOM 1603 N N . SER A 1 219 ? 18.516 -3.058 -6.279 1.00 88.19 219 SER A N 1
ATOM 1604 C CA . SER A 1 219 ? 17.098 -3.218 -6.628 1.00 88.19 219 SER A CA 1
ATOM 1605 C C . SER A 1 219 ? 16.897 -3.505 -8.116 1.00 88.19 219 SER A C 1
ATOM 1607 O O . SER A 1 219 ? 16.348 -4.549 -8.458 1.00 88.19 219 SER A O 1
ATOM 1609 N N . SER A 1 220 ? 17.433 -2.651 -8.998 1.00 88.06 220 SER A N 1
ATOM 1610 C CA . SER A 1 220 ? 17.319 -2.806 -10.461 1.00 88.06 220 SER A CA 1
ATOM 1611 C C . SER A 1 220 ? 17.936 -4.113 -10.972 1.00 88.06 220 SER A C 1
ATOM 1613 O O . SER A 1 220 ? 17.468 -4.714 -11.937 1.00 88.06 220 SER A O 1
ATOM 1615 N N . TYR A 1 221 ? 18.983 -4.617 -10.317 1.00 89.75 221 TYR A N 1
ATOM 1616 C CA . TYR A 1 221 ? 19.536 -5.934 -10.632 1.00 89.75 221 TYR A CA 1
ATOM 1617 C C . TYR A 1 221 ? 18.592 -7.083 -10.253 1.00 89.75 221 TYR A C 1
ATOM 1619 O O . TYR A 1 221 ? 18.397 -8.020 -11.036 1.00 89.75 221 TYR A O 1
ATOM 1627 N N . TYR A 1 222 ? 17.982 -7.031 -9.070 1.00 89.44 222 TYR A N 1
ATOM 1628 C CA . TYR A 1 222 ? 17.077 -8.086 -8.618 1.00 89.44 222 TYR A CA 1
ATOM 1629 C C . TYR A 1 222 ? 15.673 -8.012 -9.237 1.00 89.44 222 TYR A C 1
ATOM 1631 O O . TYR A 1 222 ? 15.049 -9.067 -9.362 1.00 89.44 222 TYR A O 1
ATOM 1639 N N . SER A 1 223 ? 15.222 -6.848 -9.715 1.00 85.25 223 SER A N 1
ATOM 1640 C CA . SER A 1 223 ? 14.021 -6.698 -10.558 1.00 85.25 223 SER A CA 1
ATOM 1641 C C . SER A 1 223 ? 14.267 -7.167 -11.998 1.00 85.25 223 SER A C 1
ATOM 1643 O O . SER A 1 223 ? 13.374 -7.680 -12.661 1.00 85.25 223 SER A O 1
ATOM 1645 N N . GLY A 1 224 ? 15.523 -7.139 -12.456 1.00 82.50 224 GLY A N 1
ATOM 1646 C CA . GLY A 1 224 ? 15.916 -7.581 -13.801 1.00 82.50 224 GLY A CA 1
ATOM 1647 C C . GLY A 1 224 ? 16.013 -6.451 -14.817 1.00 82.50 224 GLY A C 1
ATOM 1648 O O . GLY A 1 224 ? 16.167 -6.717 -16.002 1.00 82.50 224 GLY A O 1
ATOM 1649 N N . GLU A 1 225 ? 15.961 -5.209 -14.351 1.00 81.88 225 GLU A N 1
ATOM 1650 C CA . GLU A 1 225 ? 16.133 -3.997 -15.151 1.00 81.88 225 GLU A CA 1
ATOM 1651 C C . GLU A 1 225 ? 17.614 -3.719 -15.445 1.00 81.88 225 GLU A C 1
ATOM 1653 O O . GLU A 1 225 ? 17.964 -3.172 -16.489 1.00 81.88 225 GLU A O 1
ATOM 1658 N N . CYS A 1 226 ? 18.514 -4.136 -14.551 1.00 76.56 226 CYS A N 1
ATOM 1659 C CA . CYS A 1 226 ? 19.948 -4.107 -14.804 1.00 76.56 226 CYS A CA 1
ATOM 1660 C C . CYS A 1 226 ? 20.380 -5.403 -15.504 1.00 76.56 226 CYS A C 1
ATOM 1662 O O . CYS A 1 226 ? 20.766 -6.389 -14.870 1.00 76.56 226 CYS A O 1
ATOM 1664 N N . THR A 1 227 ? 20.346 -5.388 -16.836 1.00 60.75 227 THR A N 1
ATOM 1665 C CA . THR A 1 227 ? 20.968 -6.417 -17.674 1.00 60.75 227 THR A CA 1
ATOM 1666 C C . THR A 1 227 ? 22.186 -5.844 -18.379 1.00 60.75 227 THR A C 1
ATOM 1668 O O . THR A 1 227 ? 22.069 -4.911 -19.172 1.00 60.75 227 THR A O 1
ATOM 1671 N N . ASN A 1 228 ? 23.359 -6.438 -18.160 1.00 54.84 228 ASN A N 1
ATOM 1672 C CA . ASN A 1 228 ? 24.472 -6.219 -19.074 1.00 54.84 228 ASN A CA 1
ATOM 1673 C C . ASN A 1 228 ? 24.077 -6.811 -20.431 1.00 54.84 228 ASN A C 1
ATOM 1675 O O . ASN A 1 228 ? 23.881 -8.022 -20.536 1.00 54.84 228 ASN A O 1
ATOM 1679 N N . GLU A 1 229 ? 24.027 -6.000 -21.488 1.00 47.16 229 GLU A N 1
ATOM 1680 C CA . GLU A 1 229 ? 23.991 -6.470 -22.884 1.00 47.16 229 GLU A CA 1
ATOM 1681 C C . GLU A 1 229 ? 25.315 -7.158 -23.299 1.00 47.16 229 GLU A C 1
ATOM 1683 O O . GLU A 1 229 ? 25.869 -6.942 -24.376 1.00 47.16 229 GLU A O 1
ATOM 1688 N N . ALA A 1 230 ? 25.873 -7.998 -22.431 1.00 40.31 230 ALA A N 1
ATOM 1689 C CA . ALA A 1 230 ? 27.078 -8.764 -22.670 1.00 40.31 230 ALA A CA 1
ATOM 1690 C C . ALA A 1 230 ? 27.032 -10.042 -21.826 1.00 40.31 230 ALA A C 1
ATOM 1692 O O . ALA A 1 230 ? 27.561 -10.077 -20.724 1.00 40.31 230 ALA A O 1
ATOM 1693 N N . GLU A 1 231 ? 26.363 -11.066 -22.363 1.00 37.12 231 GLU A N 1
ATOM 1694 C CA . GLU A 1 231 ? 26.665 -12.507 -22.251 1.00 37.12 231 GLU A CA 1
ATOM 1695 C C . GLU A 1 231 ? 25.402 -13.382 -22.171 1.00 37.12 231 GLU A C 1
ATOM 1697 O O . GLU A 1 231 ? 25.040 -13.946 -21.147 1.00 37.12 231 GLU A O 1
ATOM 1702 N N . SER A 1 232 ? 24.792 -13.616 -23.333 1.00 35.53 232 SER A N 1
ATOM 1703 C CA . SER A 1 232 ? 24.344 -14.964 -23.690 1.00 35.53 232 SER A CA 1
ATOM 1704 C C . SER A 1 232 ? 24.526 -15.147 -25.192 1.00 35.53 232 SER A C 1
ATOM 1706 O O . SER A 1 232 ? 23.697 -14.770 -26.016 1.00 35.53 232 SER A O 1
ATOM 1708 N N . GLY A 1 233 ? 25.695 -15.664 -25.566 1.00 33.53 233 GLY A N 1
ATOM 1709 C CA . GLY A 1 233 ? 25.980 -16.059 -26.936 1.00 33.53 233 GLY A CA 1
ATOM 1710 C C . GLY A 1 233 ? 25.284 -17.372 -27.293 1.00 33.53 233 GLY A C 1
ATOM 1711 O O . GLY A 1 233 ? 25.721 -18.441 -26.869 1.00 33.53 233 GLY A O 1
ATOM 1712 N N . SER A 1 234 ? 24.270 -17.308 -28.157 1.00 29.52 234 SER A N 1
ATOM 1713 C CA . SER A 1 234 ? 23.980 -18.313 -29.198 1.00 29.52 234 SER A CA 1
ATOM 1714 C C . SER A 1 234 ? 22.985 -17.766 -30.236 1.00 29.52 234 SER A C 1
ATOM 1716 O O . SER A 1 234 ? 22.332 -16.762 -29.978 1.00 29.52 234 SER A O 1
ATOM 1718 N N . PRO A 1 235 ? 22.989 -18.305 -31.471 1.00 38.25 235 PRO A N 1
ATOM 1719 C CA . PRO A 1 235 ? 23.392 -17.543 -32.648 1.00 38.25 235 PRO A CA 1
ATOM 1720 C C . PRO A 1 235 ? 22.261 -16.741 -33.291 1.00 38.25 235 PRO A C 1
ATOM 1722 O O . PRO A 1 235 ? 21.105 -17.149 -33.296 1.00 38.25 235 PRO A O 1
ATOM 1725 N N . MET A 1 236 ? 22.665 -15.637 -33.924 1.00 46.75 236 MET A N 1
ATOM 1726 C CA . MET A 1 236 ? 21.853 -14.845 -34.844 1.00 46.75 236 MET A CA 1
ATOM 1727 C C . MET A 1 236 ? 21.075 -15.722 -35.832 1.00 46.75 236 MET A C 1
ATOM 1729 O O . MET A 1 236 ? 21.677 -16.452 -36.623 1.00 46.75 236 MET A O 1
ATOM 1733 N N . SER A 1 237 ? 19.764 -15.511 -35.892 1.00 35.50 237 SER A N 1
ATOM 1734 C CA . SER A 1 237 ? 19.058 -15.465 -37.169 1.00 35.50 237 SER A CA 1
ATOM 1735 C C . SER A 1 237 ? 17.852 -14.534 -37.066 1.00 35.50 237 SER A C 1
ATOM 1737 O O . SER A 1 237 ? 16.876 -14.852 -36.394 1.00 35.50 237 SER A O 1
ATOM 1739 N N . ASP A 1 238 ? 17.989 -13.427 -37.793 1.00 31.38 238 ASP A N 1
ATOM 1740 C CA . ASP A 1 238 ? 16.952 -12.573 -38.367 1.00 31.38 238 ASP A CA 1
ATOM 1741 C C . ASP A 1 238 ? 16.179 -11.619 -37.434 1.00 31.38 238 ASP A C 1
ATOM 1743 O O . ASP A 1 238 ? 15.348 -11.997 -36.618 1.00 31.38 238 ASP A O 1
ATOM 1747 N N . ALA A 1 239 ? 16.440 -10.324 -37.635 1.00 34.59 239 ALA A N 1
ATOM 1748 C CA . ALA A 1 239 ? 15.564 -9.215 -37.250 1.00 34.59 239 ALA A CA 1
ATOM 1749 C C . ALA A 1 239 ? 14.199 -9.295 -37.977 1.00 34.59 239 ALA A C 1
ATOM 1751 O O . ALA A 1 239 ? 14.110 -10.004 -38.985 1.00 34.59 239 ALA A O 1
ATOM 1752 N N . PRO A 1 240 ? 13.186 -8.465 -37.641 1.00 51.41 240 PRO A N 1
ATOM 1753 C CA . PRO A 1 240 ? 12.983 -7.599 -36.468 1.00 51.41 240 PRO A CA 1
ATOM 1754 C C . PRO A 1 240 ? 11.688 -7.958 -35.696 1.00 51.41 240 PRO A C 1
ATOM 1756 O O . PRO A 1 240 ? 10.796 -8.548 -36.287 1.00 51.41 240 PRO A O 1
ATOM 1759 N N . THR A 1 241 ? 11.554 -7.543 -34.428 1.00 31.56 241 THR A N 1
ATOM 1760 C CA . THR A 1 241 ? 10.322 -6.970 -33.815 1.00 31.56 241 THR A CA 1
ATOM 1761 C C . THR A 1 241 ? 10.533 -6.786 -32.306 1.00 31.56 241 THR A C 1
ATOM 1763 O O . THR A 1 241 ? 10.984 -7.735 -31.666 1.00 31.56 241 THR A O 1
ATOM 1766 N N . PRO A 1 242 ? 10.196 -5.622 -31.723 1.00 39.22 242 PRO A N 1
ATOM 1767 C CA . PRO A 1 242 ? 10.181 -5.447 -30.276 1.00 39.22 242 PRO A CA 1
ATOM 1768 C C . PRO A 1 242 ? 8.954 -6.168 -29.698 1.00 39.22 242 PRO A C 1
ATOM 1770 O O . PRO A 1 242 ? 7.835 -5.983 -30.177 1.00 39.22 242 PRO A O 1
ATOM 1773 N N . SER A 1 243 ? 9.162 -7.036 -28.707 1.00 34.88 243 SER A N 1
ATOM 1774 C CA . SER A 1 243 ? 8.076 -7.638 -27.934 1.00 34.88 243 SER A CA 1
ATOM 1775 C C . SER A 1 243 ? 7.667 -6.676 -26.825 1.00 34.88 243 SER A C 1
ATOM 1777 O O . SER A 1 243 ? 8.380 -6.524 -25.838 1.00 34.88 243 SER A O 1
ATOM 1779 N N . LEU A 1 244 ? 6.528 -6.035 -27.065 1.00 38.31 244 LEU A N 1
ATOM 1780 C CA . LEU A 1 244 ? 5.728 -5.228 -26.150 1.00 38.31 244 LEU A CA 1
ATOM 1781 C C . LEU A 1 244 ? 5.486 -5.972 -24.826 1.00 38.31 244 LEU A C 1
ATOM 1783 O O . LEU A 1 244 ? 5.126 -7.156 -24.852 1.00 38.31 244 LEU A O 1
ATOM 1787 N N . ALA A 1 245 ? 5.654 -5.284 -23.692 1.00 41.12 245 ALA A N 1
ATOM 1788 C CA . ALA A 1 245 ? 5.061 -5.730 -22.437 1.00 41.12 245 ALA A CA 1
ATOM 1789 C C . ALA A 1 245 ? 3.532 -5.636 -22.550 1.00 41.12 245 ALA A C 1
ATOM 1791 O O . ALA A 1 245 ? 2.991 -4.847 -23.323 1.00 41.12 245 ALA A O 1
ATOM 1792 N N . PHE A 1 246 ? 2.837 -6.508 -21.828 1.00 48.41 246 PHE A N 1
ATOM 1793 C CA . PHE A 1 246 ? 1.450 -6.879 -22.106 1.00 48.41 246 PHE A CA 1
ATOM 1794 C C . PHE A 1 246 ? 0.399 -5.775 -21.872 1.00 48.41 246 PHE A C 1
ATOM 1796 O O . PHE A 1 246 ? -0.732 -5.975 -22.303 1.00 48.41 246 PHE A O 1
ATOM 1803 N N . ASP A 1 247 ? 0.770 -4.629 -21.289 1.00 54.62 247 ASP A N 1
ATOM 1804 C CA . ASP A 1 247 ? -0.108 -3.465 -21.069 1.00 54.62 247 ASP A CA 1
ATOM 1805 C C . ASP A 1 247 ? 0.572 -2.117 -21.392 1.00 54.62 247 ASP A C 1
ATOM 1807 O O . ASP A 1 247 ? 0.003 -1.055 -21.142 1.00 54.62 247 ASP A O 1
ATOM 1811 N N . ASP A 1 248 ? 1.775 -2.137 -21.973 1.00 55.91 248 ASP A N 1
ATOM 1812 C CA . ASP A 1 248 ? 2.440 -0.914 -22.418 1.00 55.91 248 ASP A CA 1
ATOM 1813 C C . ASP A 1 248 ? 1.715 -0.348 -23.646 1.00 55.91 248 ASP A C 1
ATOM 1815 O O . ASP A 1 248 ? 1.445 -1.063 -24.619 1.00 55.91 248 ASP A O 1
ATOM 1819 N N . ASP A 1 249 ? 1.405 0.951 -23.618 1.00 63.09 249 ASP A N 1
ATOM 1820 C CA . ASP A 1 249 ? 1.012 1.661 -24.832 1.00 63.09 249 ASP A CA 1
ATOM 1821 C C . ASP A 1 249 ? 2.182 1.672 -25.840 1.00 63.09 249 ASP A C 1
ATOM 1823 O O . ASP A 1 249 ? 3.291 1.216 -25.551 1.00 63.09 249 ASP A O 1
ATOM 1827 N N . GLU A 1 250 ? 1.962 2.185 -27.055 1.00 67.31 250 GLU A N 1
ATOM 1828 C CA . GLU A 1 250 ? 3.009 2.249 -28.095 1.00 67.31 250 GLU A CA 1
ATOM 1829 C C . GLU A 1 250 ? 4.288 2.980 -27.624 1.00 67.31 250 GLU A C 1
ATOM 1831 O O . GLU A 1 250 ? 5.348 2.844 -28.240 1.00 67.31 250 GLU A O 1
ATOM 1836 N N . TYR A 1 251 ? 4.199 3.714 -26.512 1.00 72.00 251 TYR A N 1
ATOM 1837 C CA . TYR A 1 251 ? 5.250 4.541 -25.940 1.00 72.00 251 TYR A CA 1
ATOM 1838 C C . TYR A 1 251 ? 5.839 3.990 -24.631 1.00 72.00 251 TYR A C 1
ATOM 1840 O O . TYR A 1 251 ? 6.787 4.578 -24.114 1.00 72.00 251 TYR A O 1
ATOM 1848 N N . GLY A 1 252 ? 5.355 2.849 -24.126 1.00 68.75 252 GLY A N 1
ATOM 1849 C CA . GLY A 1 252 ? 5.905 2.204 -22.931 1.00 68.75 252 GLY A CA 1
ATOM 1850 C C . GLY A 1 252 ? 5.489 2.847 -21.606 1.00 68.75 252 GLY A C 1
ATOM 1851 O O . GLY A 1 252 ? 6.220 2.734 -20.627 1.00 68.75 252 GLY A O 1
ATOM 1852 N N . CYS A 1 253 ? 4.352 3.546 -21.552 1.00 75.38 253 CYS A N 1
ATOM 1853 C CA . CYS A 1 253 ? 3.872 4.184 -20.324 1.00 75.38 253 CYS A CA 1
ATOM 1854 C C . CYS A 1 253 ? 3.105 3.243 -19.380 1.00 75.38 253 CYS A C 1
ATOM 1856 O O . CYS A 1 253 ? 2.526 3.718 -18.406 1.00 75.38 253 CYS A O 1
ATOM 1858 N N . GLY A 1 254 ? 3.078 1.926 -19.613 1.00 65.25 254 GLY A N 1
ATOM 1859 C CA . GLY A 1 254 ? 2.356 0.972 -18.759 1.00 65.25 254 GLY A CA 1
ATOM 1860 C C . GLY A 1 254 ? 0.829 1.038 -18.844 1.00 65.25 254 GLY A C 1
ATOM 1861 O O . GLY A 1 254 ? 0.148 0.430 -18.015 1.00 65.25 254 GLY A O 1
ATOM 1862 N N . GLY A 1 255 ? 0.292 1.778 -19.822 1.00 60.31 255 GLY A N 1
ATOM 1863 C CA . GLY A 1 255 ? -1.133 1.828 -20.144 1.00 60.31 255 GLY A CA 1
ATOM 1864 C C . GLY A 1 255 ? -2.030 2.271 -18.982 1.00 60.31 255 GLY A C 1
ATOM 1865 O O . GLY A 1 255 ? -1.628 3.004 -18.082 1.00 60.31 255 GLY A O 1
ATOM 1866 N N . ALA A 1 256 ? -3.288 1.822 -18.990 1.00 52.91 256 ALA A N 1
ATOM 1867 C CA . ALA A 1 256 ? -4.277 2.205 -17.975 1.00 52.91 256 ALA A CA 1
ATOM 1868 C C . ALA A 1 256 ? -3.932 1.728 -16.547 1.00 52.91 256 ALA A C 1
ATOM 1870 O O . ALA A 1 256 ? -4.481 2.277 -15.597 1.00 52.91 256 ALA A O 1
ATOM 1871 N N . SER A 1 257 ? -3.043 0.739 -16.398 1.00 53.34 257 SER A N 1
ATOM 1872 C CA . SER A 1 257 ? -2.639 0.130 -15.118 1.00 53.34 257 SER A CA 1
ATOM 1873 C C . SER A 1 257 ? -1.621 0.934 -14.309 1.00 53.34 257 SER A C 1
ATOM 1875 O O . SER A 1 257 ? -1.428 0.669 -13.129 1.00 53.34 257 SER A O 1
ATOM 1877 N N . THR A 1 258 ? -0.934 1.896 -14.922 1.00 62.06 258 THR A N 1
ATOM 1878 C CA . THR A 1 258 ? 0.000 2.790 -14.211 1.00 62.06 258 THR A CA 1
ATOM 1879 C C . THR A 1 258 ? -0.605 4.169 -13.964 1.00 62.06 258 THR A C 1
ATOM 1881 O O . THR A 1 258 ? -0.031 4.984 -13.240 1.00 62.06 258 THR A O 1
ATOM 1884 N N . GLY A 1 259 ? -1.740 4.460 -14.609 1.00 69.88 259 GLY A N 1
ATOM 1885 C CA . GLY A 1 259 ? -2.330 5.793 -14.671 1.00 69.88 259 GLY A CA 1
ATOM 1886 C C . GLY A 1 259 ? -1.436 6.833 -15.361 1.00 69.88 259 GLY A C 1
ATOM 1887 O O . GLY A 1 259 ? -1.749 8.022 -15.321 1.00 69.88 259 GLY A O 1
ATOM 1888 N N . LEU A 1 260 ? -0.332 6.421 -15.991 1.00 76.88 260 LEU A N 1
ATOM 1889 C CA . LEU A 1 260 ? 0.540 7.317 -16.738 1.00 76.88 260 LEU A CA 1
ATOM 1890 C C . LEU A 1 260 ? 0.007 7.503 -18.156 1.00 76.88 260 LEU A C 1
ATOM 1892 O O . LEU A 1 260 ? -0.476 6.565 -18.786 1.00 76.88 260 LEU A O 1
ATOM 1896 N N . ALA A 1 261 ? 0.139 8.720 -18.676 1.00 82.38 261 ALA A N 1
ATOM 1897 C CA . ALA A 1 261 ? -0.166 9.019 -20.066 1.00 82.38 261 ALA A CA 1
ATOM 1898 C C . ALA A 1 261 ? 1.072 9.519 -20.792 1.00 82.38 261 ALA A C 1
ATOM 1900 O O . ALA A 1 261 ? 1.829 10.339 -20.270 1.00 82.38 261 ALA A O 1
ATOM 1901 N N . TRP A 1 262 ? 1.234 9.091 -22.038 1.00 85.19 262 TRP A N 1
ATOM 1902 C CA . TRP A 1 262 ? 2.254 9.647 -22.907 1.00 85.19 262 TRP A CA 1
ATOM 1903 C C . TRP A 1 262 ? 1.943 11.102 -23.296 1.00 85.19 262 TRP A C 1
ATOM 1905 O O . TRP A 1 262 ? 0.848 11.423 -23.781 1.00 85.19 262 TRP A O 1
ATOM 1915 N N . CYS A 1 263 ? 2.932 11.983 -23.124 1.00 85.88 263 CYS A N 1
ATOM 1916 C CA . CYS A 1 263 ? 2.913 13.359 -23.607 1.00 85.88 263 CYS A CA 1
ATOM 1917 C C . CYS A 1 263 ? 3.902 13.536 -24.774 1.00 85.88 263 CYS A C 1
ATOM 1919 O O . CYS A 1 263 ? 5.105 13.680 -24.547 1.00 85.88 263 CYS A O 1
ATOM 1921 N N . PRO A 1 264 ? 3.426 13.595 -26.032 1.00 82.81 264 PRO A N 1
ATOM 1922 C CA . PRO A 1 264 ? 4.290 13.804 -27.197 1.00 82.81 264 PRO A CA 1
ATOM 1923 C C . PRO A 1 264 ? 5.040 15.136 -27.188 1.00 82.81 264 PRO A C 1
ATOM 1925 O O . PRO A 1 264 ? 6.109 15.258 -27.780 1.00 82.81 264 PRO A O 1
ATOM 1928 N N . GLU A 1 265 ? 4.469 16.158 -26.555 1.00 83.81 265 GLU A N 1
ATOM 1929 C CA . GLU A 1 265 ? 5.055 17.490 -26.492 1.00 83.81 265 GLU A CA 1
ATOM 1930 C C . GLU A 1 265 ? 6.283 17.554 -25.568 1.00 83.81 265 GLU A C 1
ATOM 1932 O O . GLU A 1 265 ? 7.158 18.394 -25.792 1.00 83.81 265 GLU A O 1
ATOM 1937 N N . SER A 1 266 ? 6.375 16.662 -24.576 1.00 79.38 266 SER A N 1
ATOM 1938 C CA . SER A 1 266 ? 7.538 16.520 -23.687 1.00 79.38 266 SER A CA 1
ATOM 1939 C C . SER A 1 266 ? 8.351 15.244 -23.914 1.00 79.38 266 SER A C 1
ATOM 1941 O O . SER A 1 266 ? 9.424 15.130 -23.326 1.00 79.38 266 SER A O 1
ATOM 1943 N N . ASP A 1 267 ? 7.881 14.333 -24.773 1.00 82.12 267 ASP A N 1
ATOM 1944 C CA . ASP A 1 267 ? 8.499 13.029 -25.058 1.00 82.12 267 ASP A CA 1
ATOM 1945 C C . ASP A 1 267 ? 8.684 12.189 -23.779 1.00 82.12 267 ASP A C 1
ATOM 1947 O O . ASP A 1 267 ? 9.742 11.610 -23.528 1.00 82.12 267 ASP A O 1
ATOM 1951 N N . SER A 1 268 ? 7.662 12.187 -22.914 1.00 82.00 268 SER A N 1
ATOM 1952 C CA . SER A 1 268 ? 7.705 11.521 -21.608 1.00 82.00 268 SER A CA 1
ATOM 1953 C C . SER A 1 268 ? 6.334 11.021 -21.143 1.00 82.00 268 SER A C 1
ATOM 1955 O O . SER A 1 268 ? 5.299 11.591 -21.497 1.00 82.00 268 SER A O 1
ATOM 1957 N N . CYS A 1 269 ? 6.327 9.992 -20.291 1.00 82.94 269 CYS A N 1
ATOM 1958 C CA . CYS A 1 269 ? 5.142 9.575 -19.541 1.00 82.94 269 CYS A CA 1
ATOM 1959 C C . CYS A 1 269 ? 4.906 10.538 -18.373 1.00 82.94 269 CYS A C 1
ATOM 1961 O O . CYS A 1 269 ? 5.844 10.856 -17.643 1.00 82.94 269 CYS A O 1
ATOM 1963 N N . ILE A 1 270 ? 3.670 10.997 -18.211 1.00 79.94 270 ILE A N 1
ATOM 1964 C CA . ILE A 1 270 ? 3.271 11.968 -17.189 1.00 79.94 270 ILE A CA 1
ATOM 1965 C C . ILE A 1 270 ? 2.095 11.438 -16.372 1.00 79.94 270 ILE A C 1
ATOM 1967 O O . ILE A 1 270 ? 1.321 10.614 -16.858 1.00 79.94 270 ILE A O 1
ATOM 1971 N N . GLN A 1 271 ? 1.919 11.951 -15.155 1.00 84.56 271 GLN A N 1
ATOM 1972 C CA . GLN A 1 271 ? 0.714 11.724 -14.350 1.00 84.56 271 GLN A CA 1
ATOM 1973 C C . GLN A 1 271 ? -0.363 12.765 -14.700 1.00 84.56 271 GLN A C 1
ATOM 1975 O O . GLN A 1 271 ? -0.249 13.908 -14.261 1.00 84.56 271 GLN A O 1
ATOM 1980 N N . PRO A 1 272 ? -1.447 12.431 -15.425 1.00 80.00 272 PRO A N 1
ATOM 1981 C CA . PRO A 1 272 ? -2.356 13.440 -15.994 1.00 80.00 272 PRO A CA 1
ATOM 1982 C C . PRO A 1 272 ? -3.157 14.257 -14.964 1.00 80.00 272 PRO A C 1
ATOM 1984 O O . PRO A 1 272 ? -3.756 15.286 -15.299 1.00 80.00 272 PRO A O 1
ATOM 1987 N N . TRP A 1 273 ? -3.207 13.794 -13.710 1.00 80.25 273 TRP A N 1
ATOM 1988 C CA . TRP A 1 273 ? -3.847 14.483 -12.585 1.00 80.25 273 TRP A CA 1
ATOM 1989 C C . TRP A 1 273 ? -2.930 15.463 -11.846 1.00 80.25 273 TRP A C 1
ATOM 1991 O O . TRP A 1 273 ? -3.458 16.273 -11.080 1.00 80.25 273 TRP A O 1
ATOM 2001 N N . ASP A 1 274 ? -1.613 15.416 -12.046 1.00 80.75 274 ASP A N 1
ATOM 2002 C CA . ASP A 1 274 ? -0.637 16.276 -11.348 1.00 80.75 274 ASP A CA 1
ATOM 2003 C C . ASP A 1 274 ? 0.268 17.053 -12.316 1.00 80.75 274 ASP A C 1
ATOM 2005 O O . ASP A 1 274 ? 0.664 18.187 -12.051 1.00 80.75 274 ASP A O 1
ATOM 2009 N N . GLU A 1 275 ? 0.512 16.483 -13.493 1.00 80.06 275 GLU A N 1
ATOM 2010 C CA . GLU A 1 275 ? 1.358 17.024 -14.544 1.00 80.06 275 GLU A CA 1
ATOM 2011 C C . GLU A 1 275 ? 0.533 17.330 -15.800 1.00 80.06 275 GLU A C 1
ATOM 2013 O O . GLU A 1 275 ? -0.373 16.588 -16.187 1.00 80.06 275 GLU A O 1
ATOM 2018 N N . ASN A 1 276 ? 0.849 18.446 -16.461 1.00 82.75 276 ASN A N 1
ATOM 2019 C CA . ASN A 1 276 ? 0.186 18.849 -17.695 1.00 82.75 276 ASN A CA 1
ATOM 2020 C C . ASN A 1 276 ? 1.036 18.521 -18.930 1.00 82.75 276 ASN A C 1
ATOM 2022 O O . ASN A 1 276 ? 2.244 18.747 -18.940 1.00 82.75 276 ASN A O 1
ATOM 2026 N N . CYS A 1 277 ? 0.375 18.119 -20.015 1.00 86.19 277 CYS A N 1
ATOM 2027 C CA . CYS A 1 277 ? 0.959 18.052 -21.350 1.00 86.19 277 CYS A CA 1
ATOM 2028 C C . CYS A 1 277 ? 0.517 19.270 -22.171 1.00 86.19 277 CYS A C 1
ATOM 2030 O O . CYS A 1 277 ? -0.647 19.370 -22.546 1.00 86.19 277 CYS A O 1
ATOM 2032 N N . PHE A 1 278 ? 1.407 20.225 -22.454 1.00 87.31 278 PHE A N 1
ATOM 2033 C CA . PHE A 1 278 ? 1.030 21.465 -23.150 1.00 87.31 278 PHE A CA 1
ATOM 2034 C C . PHE A 1 278 ? 0.815 21.255 -24.654 1.00 87.31 278 PHE A C 1
ATOM 2036 O O . PHE A 1 278 ? 1.734 21.411 -25.456 1.00 87.31 278 PHE A O 1
ATOM 2043 N N . ILE A 1 279 ? -0.427 20.971 -25.047 1.00 85.19 279 ILE A N 1
ATOM 2044 C CA . ILE A 1 279 ? -0.801 20.752 -26.449 1.00 85.19 279 ILE A CA 1
ATOM 2045 C C . ILE A 1 279 ? -0.942 22.083 -27.199 1.00 85.19 279 ILE A C 1
ATOM 2047 O O . ILE A 1 279 ? -1.545 23.040 -26.711 1.00 85.19 279 ILE A O 1
ATOM 2051 N N . SER A 1 280 ? -0.458 22.123 -28.442 1.00 78.00 280 SER A N 1
ATOM 2052 C CA . SER A 1 280 ? -0.713 23.218 -29.391 1.00 78.00 280 SER A CA 1
ATOM 2053 C C . SER A 1 280 ? -1.903 22.890 -30.309 1.00 78.00 280 SER A C 1
ATOM 2055 O O . SER A 1 280 ? -1.715 22.542 -31.475 1.00 78.00 280 SER A O 1
ATOM 2057 N N . GLY A 1 281 ? -3.126 22.957 -29.773 1.00 78.44 281 GLY A N 1
ATOM 2058 C CA . GLY A 1 281 ? -4.375 22.598 -30.460 1.00 78.44 281 GLY A CA 1
ATOM 2059 C C . GLY A 1 281 ? -5.330 23.772 -30.736 1.00 78.44 281 GLY A C 1
ATOM 2060 O O . GLY A 1 281 ? -4.932 24.939 -30.763 1.00 78.44 281 GLY A O 1
ATOM 2061 N N . GLY A 1 282 ? -6.607 23.450 -30.955 1.00 81.25 282 GLY A N 1
ATOM 2062 C CA . GLY A 1 282 ? -7.700 24.421 -30.929 1.00 81.25 282 GLY A CA 1
ATOM 2063 C C . GLY A 1 282 ? -8.165 24.692 -29.497 1.00 81.25 282 GLY A C 1
ATOM 2064 O O . GLY A 1 282 ? -8.370 23.755 -28.731 1.00 81.25 282 GLY A O 1
ATOM 2065 N N . GLU A 1 283 ? -8.358 25.963 -29.147 1.00 89.19 283 GLU A N 1
ATOM 2066 C CA . GLU A 1 283 ? -8.866 26.364 -27.832 1.00 89.19 283 GLU A CA 1
ATOM 2067 C C . GLU A 1 283 ? -10.399 26.294 -27.785 1.00 89.19 283 GLU A C 1
ATOM 2069 O O . GLU A 1 283 ? -11.096 26.847 -28.643 1.00 89.19 283 GLU A O 1
ATOM 2074 N N . PHE A 1 284 ? -10.922 25.639 -26.752 1.00 86.44 284 PHE A N 1
ATOM 2075 C CA . PHE A 1 284 ? -12.341 25.450 -26.498 1.00 86.44 284 PHE A CA 1
ATOM 2076 C C . PHE A 1 284 ? -12.678 25.891 -25.075 1.00 86.44 284 PHE A C 1
ATOM 2078 O O . PHE A 1 284 ? -12.087 25.433 -24.098 1.00 86.44 284 PHE A O 1
ATOM 2085 N N . LEU A 1 285 ? -13.664 26.777 -24.966 1.00 86.06 285 LEU A N 1
ATOM 2086 C CA . LEU A 1 285 ? -14.188 27.245 -23.689 1.00 86.06 285 LEU A CA 1
ATOM 2087 C C . LEU A 1 285 ? -15.352 26.360 -23.242 1.00 86.06 285 LEU A C 1
ATOM 2089 O O . LEU A 1 285 ? -16.140 25.891 -24.065 1.00 86.06 285 LEU A O 1
ATOM 2093 N N . GLY A 1 286 ? -15.454 26.176 -21.930 1.00 83.19 286 GLY A N 1
ATOM 2094 C CA . GLY A 1 286 ? -16.498 25.430 -21.244 1.00 83.19 286 GLY A CA 1
ATOM 2095 C C . GLY A 1 286 ? -17.930 25.814 -21.607 1.00 83.19 286 GLY A C 1
ATOM 2096 O O . GLY A 1 286 ? -18.194 26.867 -22.188 1.00 83.19 286 GLY A O 1
ATOM 2097 N N . SER A 1 287 ? -18.866 24.941 -21.230 1.00 80.56 287 SER A N 1
ATOM 2098 C CA . SER A 1 287 ? -20.271 24.951 -21.664 1.00 80.56 287 SER A CA 1
ATOM 2099 C C . SER A 1 287 ? -20.446 24.660 -23.159 1.00 80.56 287 SER A C 1
ATOM 2101 O O . SER A 1 287 ? -21.408 25.114 -23.785 1.00 80.56 287 SER A O 1
ATOM 2103 N N . THR A 1 288 ? -19.522 23.883 -23.728 1.00 82.50 288 THR A N 1
ATOM 2104 C CA . THR A 1 288 ? -19.560 23.421 -25.118 1.00 82.50 288 THR A CA 1
ATOM 2105 C C . THR A 1 288 ? -19.479 21.900 -25.204 1.00 82.50 288 THR A C 1
ATOM 2107 O O . THR A 1 288 ? -18.962 21.246 -24.297 1.00 82.50 288 THR A O 1
ATOM 2110 N N . LYS A 1 289 ? -19.962 21.345 -26.319 1.00 86.38 289 LYS A N 1
ATOM 2111 C CA . LYS A 1 289 ? -19.853 19.920 -26.637 1.00 86.38 289 LYS A CA 1
ATOM 2112 C C . LYS A 1 289 ? -18.851 19.720 -27.770 1.00 86.38 289 LYS A C 1
ATOM 2114 O O . LYS A 1 289 ? -18.957 20.369 -28.814 1.00 86.38 289 LYS A O 1
ATOM 2119 N N . LEU A 1 290 ? -17.899 18.823 -27.555 1.00 84.62 290 LEU A N 1
ATOM 2120 C CA . LEU A 1 290 ? -16.904 18.406 -28.533 1.00 84.62 290 LEU A CA 1
ATOM 2121 C C . LEU A 1 290 ? -17.253 17.027 -29.083 1.00 84.62 290 LEU A C 1
ATOM 2123 O O . LEU A 1 290 ? -17.821 16.207 -28.369 1.00 84.62 290 LEU A O 1
ATOM 2127 N N . VAL A 1 291 ? -16.884 16.777 -30.334 1.00 86.44 291 VAL A N 1
ATOM 2128 C CA . VAL A 1 291 ? -16.783 15.436 -30.913 1.00 86.44 291 VAL A CA 1
ATOM 2129 C C . VAL A 1 291 ? -15.307 15.183 -31.166 1.00 86.44 291 VAL A C 1
ATOM 2131 O O . VAL A 1 291 ? -14.665 15.972 -31.865 1.00 86.44 291 VAL A O 1
ATOM 2134 N N . CYS A 1 292 ? -14.776 14.116 -30.582 1.00 84.06 292 CYS A N 1
ATOM 2135 C CA . CYS A 1 292 ? -13.369 13.755 -30.663 1.00 84.06 292 CYS A CA 1
ATOM 2136 C C . CYS A 1 292 ? -13.178 12.407 -31.366 1.00 84.06 292 CYS A C 1
ATOM 2138 O O . CYS A 1 292 ? -13.992 11.495 -31.211 1.00 84.06 292 CYS A O 1
ATOM 2140 N N . ASP A 1 293 ? -12.096 12.310 -32.127 1.00 85.62 293 ASP A N 1
ATOM 2141 C CA . ASP A 1 293 ? -11.590 11.109 -32.791 1.00 85.62 293 ASP A CA 1
ATOM 2142 C C . ASP A 1 293 ? -10.084 11.071 -32.517 1.00 85.62 293 ASP A C 1
ATOM 2144 O O . ASP A 1 293 ? -9.366 11.979 -32.945 1.00 85.62 293 ASP A O 1
ATOM 2148 N N . GLU A 1 294 ? -9.644 10.110 -31.699 1.00 81.69 294 GLU A N 1
ATOM 2149 C CA . GLU A 1 294 ? -8.284 10.056 -31.130 1.00 81.69 294 GLU A CA 1
ATOM 2150 C C . GLU A 1 294 ? -7.858 11.405 -30.508 1.00 81.69 294 GLU A C 1
ATOM 2152 O O . GLU A 1 294 ? -6.746 11.912 -30.686 1.00 81.69 294 GLU A O 1
ATOM 2157 N N . GLY A 1 295 ? -8.802 12.039 -29.807 1.00 84.19 295 GLY A N 1
ATOM 2158 C CA . GLY A 1 295 ? -8.649 13.387 -29.284 1.00 84.19 295 GLY A CA 1
ATOM 2159 C C . GLY A 1 295 ? -7.777 13.459 -28.034 1.00 84.19 295 GLY A C 1
ATOM 2160 O O . GLY A 1 295 ? -7.798 12.575 -27.177 1.00 84.19 295 GLY A O 1
ATOM 2161 N N . ARG A 1 296 ? -7.046 14.568 -27.904 1.00 89.25 296 ARG A N 1
ATOM 2162 C CA . ARG A 1 296 ? -6.225 14.894 -26.730 1.00 89.25 296 ARG A CA 1
ATOM 2163 C C . ARG A 1 296 ? -6.455 16.345 -26.344 1.00 89.25 296 ARG A C 1
ATOM 2165 O O . ARG A 1 296 ? -6.405 17.208 -27.221 1.00 89.25 296 ARG A O 1
ATOM 2172 N N . CYS A 1 297 ? -6.686 16.616 -25.066 1.00 89.50 297 CYS A N 1
ATOM 2173 C CA . CYS A 1 297 ? -6.984 17.949 -24.548 1.00 89.50 297 CYS A CA 1
ATOM 2174 C C . CYS A 1 297 ? -6.109 18.284 -23.340 1.00 89.50 297 CYS A C 1
ATOM 2176 O O . CYS A 1 297 ? -5.912 17.451 -22.466 1.00 89.50 297 CYS A O 1
ATOM 2178 N N . SER A 1 298 ? -5.642 19.525 -23.256 1.00 89.75 298 SER A N 1
ATOM 2179 C CA . SER A 1 298 ? -4.905 20.059 -22.107 1.00 89.75 298 SER A CA 1
ATOM 2180 C C . SER A 1 298 ? -5.605 21.287 -21.557 1.00 89.75 298 SER A C 1
ATOM 2182 O O . SER A 1 298 ? -6.003 22.160 -22.325 1.00 89.75 298 SER A O 1
ATOM 2184 N N . SER A 1 299 ? -5.722 21.394 -20.240 1.00 86.44 299 SER A N 1
ATOM 2185 C CA . SER A 1 299 ? -6.257 22.587 -19.578 1.00 86.44 299 SER A CA 1
ATOM 2186 C C . SER A 1 299 ? -5.190 23.648 -19.267 1.00 86.44 299 SER A C 1
ATOM 2188 O O . SER A 1 299 ? -5.466 24.644 -18.593 1.00 86.44 299 SER A O 1
ATOM 2190 N N . GLY A 1 300 ? -3.968 23.480 -19.788 1.00 82.12 300 GLY A N 1
ATOM 2191 C CA . GLY A 1 300 ? -2.868 24.413 -19.555 1.00 82.12 300 GLY A CA 1
ATOM 2192 C C . GLY A 1 300 ? -2.461 24.450 -18.079 1.00 82.12 300 GLY A C 1
ATOM 2193 O O . GLY A 1 300 ? -2.334 23.421 -17.425 1.00 82.12 300 GLY A O 1
ATOM 2194 N N . ASP A 1 301 ? -2.286 25.654 -17.537 1.00 77.25 301 ASP A N 1
ATOM 2195 C CA . ASP A 1 301 ? -1.895 25.848 -16.132 1.00 77.25 301 ASP A CA 1
ATOM 2196 C C . ASP A 1 301 ? -3.062 25.668 -15.138 1.00 77.25 301 ASP A C 1
ATOM 2198 O O . ASP A 1 301 ? -2.885 25.835 -13.931 1.00 77.25 301 ASP A O 1
ATOM 2202 N N . GLN A 1 302 ? -4.278 25.393 -15.619 1.00 79.31 302 GLN A N 1
ATOM 2203 C CA . GLN A 1 302 ? -5.464 25.233 -14.777 1.00 79.31 302 GLN A CA 1
ATOM 2204 C C . GLN A 1 302 ? -5.846 23.762 -14.694 1.00 79.31 302 GLN A C 1
ATOM 2206 O O . GLN A 1 302 ? -5.878 23.087 -15.713 1.00 79.31 302 GLN A O 1
ATOM 2211 N N . LYS A 1 303 ? -6.177 23.263 -13.501 1.00 80.69 303 LYS A N 1
ATOM 2212 C CA . LYS A 1 303 ? -6.750 21.923 -13.340 1.00 80.69 303 LYS A CA 1
ATOM 2213 C C . LYS A 1 303 ? -8.242 22.006 -13.612 1.00 80.69 303 LYS A C 1
ATOM 2215 O O . LYS A 1 303 ? -8.942 22.786 -12.967 1.00 80.69 303 LYS A O 1
ATOM 2220 N N . CYS A 1 304 ? -8.719 21.240 -14.580 1.00 82.44 304 CYS A N 1
ATOM 2221 C CA . CYS A 1 304 ? -10.129 21.243 -14.917 1.00 82.44 304 CYS A CA 1
ATOM 2222 C C . CYS A 1 304 ? -10.884 20.245 -14.040 1.00 82.44 304 CYS A C 1
ATOM 2224 O O . CYS A 1 304 ? -10.479 19.087 -13.948 1.00 82.44 304 CYS A O 1
ATOM 2226 N N . GLU A 1 305 ? -11.958 20.701 -13.389 1.00 79.75 305 GLU A N 1
ATOM 2227 C CA . GLU A 1 305 ? -12.730 19.918 -12.421 1.00 79.75 305 GLU A CA 1
ATOM 2228 C C . GLU A 1 305 ? -14.159 19.646 -12.912 1.00 79.75 305 GLU A C 1
ATOM 2230 O O . GLU A 1 305 ? -14.851 20.539 -13.403 1.00 79.75 305 GLU A O 1
ATOM 2235 N N . TRP A 1 306 ? -14.621 18.410 -12.733 1.00 72.75 306 TRP A N 1
ATOM 2236 C CA . TRP A 1 306 ? -15.989 17.972 -12.995 1.00 72.75 306 TRP A CA 1
ATOM 2237 C C . TRP A 1 306 ? -16.549 17.322 -11.747 1.00 72.75 306 TRP A C 1
ATOM 2239 O O . TRP A 1 306 ? -15.891 16.485 -11.133 1.00 72.75 306 TRP A O 1
ATOM 2249 N N . THR A 1 307 ? -17.800 17.628 -11.424 1.00 68.56 307 THR A N 1
ATOM 2250 C CA . THR A 1 307 ? -18.519 16.947 -10.349 1.00 68.56 307 THR A CA 1
ATOM 2251 C C . THR A 1 307 ? -19.716 16.204 -10.922 1.00 68.56 307 THR A C 1
ATOM 2253 O O . THR A 1 307 ? -20.584 16.810 -11.552 1.00 68.56 307 THR A O 1
ATOM 2256 N N . GLU A 1 308 ? -19.793 14.900 -10.663 1.00 58.22 308 GLU A N 1
ATOM 2257 C CA . GLU A 1 308 ? -20.972 14.084 -10.950 1.00 58.22 308 GLU A CA 1
ATOM 2258 C C . GLU A 1 308 ? -21.420 13.370 -9.668 1.00 58.22 308 GLU A C 1
ATOM 2260 O O . GLU A 1 308 ? -20.704 12.553 -9.090 1.00 58.22 308 GLU A O 1
ATOM 2265 N N . GLY A 1 309 ? -22.618 13.704 -9.179 1.00 73.88 309 GLY A N 1
ATOM 2266 C CA . GLY A 1 309 ? -23.105 13.187 -7.899 1.00 73.88 309 GLY A CA 1
ATOM 2267 C C . GLY A 1 309 ? -22.236 13.654 -6.725 1.00 73.88 309 GLY A C 1
ATOM 2268 O O . GLY A 1 309 ? -22.183 14.848 -6.442 1.00 73.88 309 GLY A O 1
ATOM 2269 N N . SER A 1 310 ? -21.600 12.712 -6.022 1.00 60.25 310 SER A N 1
ATOM 2270 C CA . SER A 1 310 ? -20.678 12.976 -4.903 1.00 60.25 310 SER A CA 1
ATOM 2271 C C . SER A 1 310 ? -19.198 12.893 -5.285 1.00 60.25 310 SER A C 1
ATOM 2273 O O . SER A 1 310 ? -18.350 13.044 -4.410 1.00 60.25 310 SER A O 1
ATOM 2275 N N . SER A 1 311 ? -18.882 12.619 -6.552 1.00 49.47 311 SER A N 1
ATOM 2276 C CA . SER A 1 311 ? -17.513 12.415 -7.025 1.00 49.47 311 SER A CA 1
ATOM 2277 C C . SER A 1 311 ? -17.029 13.636 -7.797 1.00 49.47 311 SER A C 1
ATOM 2279 O O . SER A 1 311 ? -17.745 14.147 -8.661 1.00 49.47 311 SER A O 1
ATOM 2281 N N . THR A 1 312 ? -15.804 14.074 -7.504 1.00 67.56 312 THR A N 1
ATOM 2282 C CA . THR A 1 312 ? -15.114 15.139 -8.239 1.00 67.56 312 THR A CA 1
ATOM 2283 C C . THR A 1 312 ? -13.906 14.549 -8.955 1.00 67.56 312 THR A C 1
ATOM 2285 O O . THR A 1 312 ? -13.081 13.888 -8.332 1.00 67.56 312 THR A O 1
ATOM 2288 N N . MET A 1 313 ? -13.804 14.793 -10.257 1.00 68.31 313 MET A N 1
ATOM 2289 C CA . MET A 1 313 ? -12.650 14.458 -11.086 1.00 68.31 313 MET A CA 1
ATOM 2290 C C . MET A 1 313 ? -11.921 15.744 -11.444 1.00 68.31 313 MET A C 1
ATOM 2292 O O . MET A 1 313 ? -12.563 16.722 -11.817 1.00 68.31 313 MET A O 1
ATOM 2296 N N . ALA A 1 314 ? -10.595 15.732 -11.355 1.00 78.06 314 ALA A N 1
ATOM 2297 C CA . ALA A 1 314 ? -9.767 16.891 -11.641 1.00 78.06 314 ALA A CA 1
ATOM 2298 C C . ALA A 1 314 ? -8.520 16.452 -12.420 1.00 78.06 314 ALA A C 1
ATOM 2300 O O . ALA A 1 314 ? -7.715 15.695 -11.880 1.00 78.06 314 ALA A O 1
ATOM 2301 N N . LEU A 1 315 ? -8.343 16.920 -13.657 1.00 79.56 315 LEU A N 1
ATOM 2302 C CA . LEU A 1 315 ? -7.217 16.538 -14.524 1.00 79.56 315 LEU A CA 1
ATOM 2303 C C . LEU A 1 315 ? -6.642 17.758 -15.255 1.00 79.56 315 LEU A C 1
ATOM 2305 O O . LEU A 1 315 ? -7.362 18.724 -15.527 1.00 79.56 315 LEU A O 1
ATOM 2309 N N . PHE A 1 316 ? -5.344 17.701 -15.564 1.00 85.31 316 PHE A N 1
ATOM 2310 C CA . PHE A 1 316 ? -4.651 18.682 -16.405 1.00 85.31 316 PHE A CA 1
ATOM 2311 C C . PHE A 1 316 ? -4.622 18.263 -17.880 1.00 85.31 316 PHE A C 1
ATOM 2313 O O . PHE A 1 316 ? -4.686 19.103 -18.780 1.00 85.31 316 PHE A O 1
ATOM 2320 N N . TYR A 1 317 ? -4.547 16.957 -18.132 1.00 85.62 317 TYR A N 1
ATOM 2321 C CA . TYR A 1 317 ? -4.437 16.386 -19.468 1.00 85.62 317 TYR A CA 1
ATOM 2322 C C . TYR A 1 317 ? -5.417 15.226 -19.661 1.00 85.62 317 TYR A C 1
ATOM 2324 O O . TYR A 1 317 ? -5.610 14.394 -18.778 1.00 85.62 317 TYR A O 1
ATOM 2332 N N . PHE A 1 318 ? -6.034 15.188 -20.839 1.00 87.44 318 PHE A N 1
ATOM 2333 C CA . PHE A 1 318 ? -6.972 14.168 -21.289 1.00 87.44 318 PHE A CA 1
ATOM 2334 C C . PHE A 1 318 ? -6.450 13.566 -22.587 1.00 87.44 318 PHE A C 1
ATOM 2336 O O . PHE A 1 318 ? -6.087 14.302 -23.510 1.00 87.44 318 PHE A O 1
ATOM 2343 N N . HIS A 1 319 ? -6.474 12.244 -22.685 1.00 85.62 319 HIS A N 1
ATOM 2344 C CA . HIS A 1 319 ? -6.052 11.495 -23.864 1.00 85.62 319 HIS A CA 1
ATOM 2345 C C . HIS A 1 319 ? -7.095 10.431 -24.232 1.00 85.62 319 HIS A C 1
ATOM 2347 O O . HIS A 1 319 ? -8.067 10.228 -23.503 1.00 85.62 319 HIS A O 1
ATOM 2353 N N . ASP A 1 320 ? -6.925 9.817 -25.405 1.00 80.25 320 ASP A N 1
ATOM 2354 C CA . ASP A 1 320 ? -7.794 8.764 -25.953 1.00 80.25 320 ASP A CA 1
ATOM 2355 C C . ASP A 1 320 ? -9.288 9.130 -26.040 1.00 80.25 320 ASP A C 1
ATOM 2357 O O . ASP A 1 320 ? -10.183 8.279 -25.961 1.00 80.25 320 ASP A O 1
ATOM 2361 N N . LEU A 1 321 ? -9.581 10.417 -26.253 1.00 82.44 321 LEU A N 1
ATOM 2362 C CA . LEU A 1 321 ? -10.944 10.928 -26.343 1.00 82.44 321 LEU A CA 1
ATOM 2363 C C . LEU A 1 321 ? -11.595 10.505 -27.663 1.00 82.44 321 LEU A C 1
ATOM 2365 O O . LEU A 1 321 ? -11.259 11.009 -28.733 1.00 82.44 321 LEU A O 1
ATOM 2369 N N . ASN A 1 322 ? -12.589 9.622 -27.574 1.00 84.31 322 ASN A N 1
ATOM 2370 C CA . ASN A 1 322 ? -13.375 9.148 -28.710 1.00 84.31 322 ASN A CA 1
ATOM 2371 C C . ASN A 1 322 ? -14.881 9.297 -28.442 1.00 84.31 322 ASN A C 1
ATOM 2373 O O . ASN A 1 322 ? -15.410 8.698 -27.503 1.00 84.31 322 ASN A O 1
ATOM 2377 N N . GLY A 1 323 ? -15.578 10.080 -29.273 1.00 82.44 323 GLY A N 1
ATOM 2378 C CA . GLY A 1 323 ? -17.015 10.359 -29.153 1.00 82.44 323 GLY A CA 1
ATOM 2379 C C . GLY A 1 323 ? -17.351 11.777 -28.678 1.00 82.44 323 GLY A C 1
ATOM 2380 O O . GLY A 1 323 ? -16.593 12.715 -28.910 1.00 82.44 323 GLY A O 1
ATOM 2381 N N . ASP A 1 324 ? -18.521 11.935 -28.053 1.00 82.38 324 ASP A N 1
ATOM 2382 C CA . ASP A 1 324 ? -19.043 13.233 -27.612 1.00 82.38 324 ASP A CA 1
ATOM 2383 C C . ASP A 1 324 ? -18.591 13.561 -26.179 1.00 82.38 324 ASP A C 1
ATOM 2385 O O . ASP A 1 324 ? -18.823 12.772 -25.262 1.00 82.38 324 ASP A O 1
ATOM 2389 N N . PHE A 1 325 ? -18.056 14.764 -25.957 1.00 80.75 325 PHE A N 1
ATOM 2390 C CA . PHE A 1 325 ? -17.555 15.223 -24.656 1.00 80.75 325 PHE A CA 1
ATOM 2391 C C . PHE A 1 325 ? -18.126 16.589 -24.281 1.00 80.75 325 PHE A C 1
ATOM 2393 O O . PHE A 1 325 ? -18.167 17.497 -25.108 1.00 80.75 325 PHE A O 1
ATOM 2400 N N . ASP A 1 326 ? -18.555 16.751 -23.028 1.00 83.75 326 ASP A N 1
ATOM 2401 C CA . ASP A 1 326 ? -19.021 18.032 -22.492 1.00 83.75 326 ASP A CA 1
ATOM 2402 C C . ASP A 1 326 ? -17.895 18.718 -21.705 1.00 83.75 326 ASP A C 1
ATOM 2404 O O . ASP A 1 326 ? -17.413 18.205 -20.690 1.00 83.75 326 ASP A O 1
ATOM 2408 N N . VAL A 1 327 ? -17.484 19.900 -22.170 1.00 83.31 327 VAL A N 1
ATOM 2409 C CA . VAL A 1 327 ? -16.505 20.739 -21.469 1.00 83.31 327 VAL A CA 1
ATOM 2410 C C . VAL A 1 327 ? -17.257 21.551 -20.406 1.00 83.31 327 VAL A C 1
ATOM 2412 O O . VAL A 1 327 ? -18.211 22.256 -20.752 1.00 83.31 327 VAL A O 1
ATOM 2415 N N . PRO A 1 328 ? -16.878 21.480 -19.122 1.00 79.00 328 PRO A N 1
ATOM 2416 C CA . PRO A 1 328 ? -17.633 22.043 -18.019 1.00 79.00 328 PRO A CA 1
ATOM 2417 C C . PRO A 1 328 ? -17.414 23.548 -17.980 1.00 79.00 328 PRO A C 1
ATOM 2419 O O . PRO A 1 328 ? -16.413 24.072 -18.472 1.00 79.00 328 PRO A O 1
ATOM 2422 N N . GLU A 1 329 ? -18.376 24.261 -17.413 1.00 81.19 329 GLU A N 1
ATOM 2423 C CA . GLU A 1 329 ? -18.301 25.712 -17.298 1.00 81.19 329 GLU A CA 1
ATOM 2424 C C . GLU A 1 329 ? -17.041 26.138 -16.524 1.00 81.19 329 GLU A C 1
ATOM 2426 O O . GLU A 1 329 ? -16.716 25.571 -15.485 1.00 81.19 329 GLU A O 1
ATOM 2431 N N . GLY A 1 330 ? -16.323 27.142 -17.032 1.00 81.25 330 GLY A N 1
ATOM 2432 C CA . GLY A 1 330 ? -15.097 27.653 -16.405 1.00 81.25 330 GLY A CA 1
ATOM 2433 C C . GLY A 1 330 ? -13.806 26.948 -16.829 1.00 81.25 330 GLY A C 1
ATOM 2434 O O . GLY A 1 330 ? -12.732 27.477 -16.560 1.00 81.25 330 GLY A O 1
ATOM 2435 N N . CYS A 1 331 ? -13.893 25.832 -17.554 1.00 85.12 331 CYS A N 1
ATOM 2436 C CA . CYS A 1 331 ? -12.730 25.184 -18.151 1.00 85.12 331 CYS A CA 1
ATOM 2437 C C . CYS A 1 331 ? -12.334 25.790 -19.495 1.00 85.12 331 CYS A C 1
ATOM 2439 O O . CYS A 1 331 ? -13.186 26.140 -20.312 1.00 85.12 331 CYS A O 1
ATOM 2441 N N . THR A 1 332 ? -11.027 25.863 -19.737 1.00 87.38 332 THR A N 1
ATOM 2442 C CA . THR A 1 332 ? -10.450 26.174 -21.049 1.00 87.38 332 THR A CA 1
ATOM 2443 C C . THR A 1 332 ? -9.574 25.002 -21.448 1.00 87.38 332 THR A C 1
ATOM 2445 O O . THR A 1 332 ? -8.626 24.693 -20.734 1.00 87.38 332 THR A O 1
ATOM 2448 N N . LEU A 1 333 ? -9.905 24.337 -22.553 1.00 89.69 333 LEU A N 1
ATOM 2449 C CA . LEU A 1 333 ? -9.152 23.192 -23.054 1.00 89.69 333 LEU A CA 1
ATOM 2450 C C . LEU A 1 333 ? -8.533 23.517 -24.403 1.00 89.69 333 LEU A C 1
ATOM 2452 O O . LEU A 1 333 ? -9.208 24.006 -25.305 1.00 89.69 333 LEU A O 1
ATOM 2456 N N . ASN A 1 334 ? -7.260 23.189 -24.558 1.00 90.00 334 ASN A N 1
ATOM 2457 C CA . ASN A 1 334 ? -6.578 23.187 -25.832 1.00 90.00 334 ASN A CA 1
ATOM 2458 C C . ASN A 1 334 ? -6.527 21.755 -26.370 1.00 90.00 334 ASN A C 1
ATOM 2460 O O . ASN A 1 334 ? -5.871 20.901 -25.773 1.00 90.00 334 ASN A O 1
ATOM 2464 N N . CYS A 1 335 ? -7.245 21.482 -27.459 1.00 90.44 335 CYS A N 1
ATOM 2465 C CA . CYS A 1 335 ? -7.462 20.124 -27.947 1.00 90.44 335 CYS A CA 1
ATOM 2466 C C . CYS A 1 335 ? -6.965 19.899 -29.377 1.00 90.44 335 CYS A C 1
ATOM 2468 O O . CYS A 1 335 ? -7.115 20.743 -30.262 1.00 90.44 335 CYS A O 1
ATOM 2470 N N . THR A 1 336 ? -6.453 18.699 -29.626 1.00 88.81 336 THR A N 1
ATOM 2471 C CA . THR A 1 336 ? -6.245 18.128 -30.964 1.00 88.81 336 THR A CA 1
ATOM 2472 C C . THR A 1 336 ? -7.186 16.940 -31.153 1.00 88.81 336 THR A C 1
ATOM 2474 O O . THR A 1 336 ? -7.643 16.365 -30.170 1.00 88.81 336 THR A O 1
ATOM 2477 N N . GLY A 1 337 ? -7.549 16.617 -32.398 1.00 87.44 337 GLY A N 1
ATOM 2478 C CA . GLY A 1 337 ? -8.486 15.517 -32.687 1.00 87.44 337 GLY A CA 1
ATOM 2479 C C . GLY A 1 337 ? -9.937 15.768 -32.250 1.00 87.44 337 GLY A C 1
ATOM 2480 O O . GLY A 1 337 ? -10.769 14.879 -32.365 1.00 87.44 337 GLY A O 1
ATOM 2481 N N . CYS A 1 338 ? -10.270 16.978 -31.788 1.00 88.56 338 CYS A N 1
ATOM 2482 C CA . CYS A 1 338 ? -11.618 17.359 -31.364 1.00 88.56 338 CYS A CA 1
ATOM 2483 C C . CYS A 1 338 ? -12.144 18.559 -32.159 1.00 88.56 338 CYS A C 1
ATOM 2485 O O . CYS A 1 338 ? -11.399 19.483 -32.495 1.00 88.56 338 CYS A O 1
ATOM 2487 N N . VAL A 1 339 ? -13.451 18.569 -32.419 1.00 89.12 339 VAL A N 1
ATOM 2488 C CA . VAL A 1 339 ? -14.178 19.676 -33.059 1.00 89.12 339 VAL A CA 1
ATOM 2489 C C . VAL A 1 339 ? -15.464 19.990 -32.298 1.00 89.12 339 VAL A C 1
ATOM 2491 O O . VAL A 1 339 ? -15.961 19.155 -31.549 1.00 89.12 339 VAL A O 1
ATOM 2494 N N . LEU A 1 340 ? -16.028 21.187 -32.486 1.00 87.12 340 LEU A N 1
ATOM 2495 C CA . LEU A 1 340 ? -17.351 21.512 -31.942 1.00 87.12 340 LEU A CA 1
ATOM 2496 C C . LEU A 1 340 ? -18.410 20.585 -32.544 1.00 87.12 340 LEU A C 1
ATOM 2498 O O . LEU A 1 340 ? -18.457 20.411 -33.761 1.00 87.12 340 LEU A O 1
ATOM 2502 N N . ALA A 1 341 ? -19.279 20.041 -31.696 1.00 79.62 341 ALA A N 1
ATOM 2503 C CA . ALA A 1 341 ? -20.415 19.251 -32.140 1.00 79.62 341 ALA A CA 1
ATOM 2504 C C . ALA A 1 341 ? -21.410 20.143 -32.903 1.00 79.62 341 ALA A C 1
ATOM 2506 O O . ALA A 1 341 ? -22.114 20.958 -32.304 1.00 79.62 341 ALA A O 1
ATOM 2507 N N . ASP A 1 342 ? -21.481 19.985 -34.223 1.00 67.19 342 ASP A N 1
ATOM 2508 C CA . ASP A 1 342 ? -22.505 20.583 -35.079 1.00 67.19 342 ASP A CA 1
ATOM 2509 C C . ASP A 1 342 ? -23.485 19.516 -35.606 1.00 67.19 342 ASP A C 1
ATOM 2511 O O . ASP A 1 342 ? -23.243 18.309 -35.537 1.00 67.19 342 ASP A O 1
ATOM 2515 N N . ASP A 1 343 ? -24.653 19.947 -36.096 1.00 52.69 343 ASP A N 1
ATOM 2516 C CA . ASP A 1 343 ? -25.727 19.027 -36.510 1.00 52.69 343 ASP A CA 1
ATOM 2517 C C . ASP A 1 343 ? -25.332 18.101 -37.687 1.00 52.69 343 ASP A C 1
ATOM 2519 O O . ASP A 1 343 ? -25.973 17.068 -37.885 1.00 52.69 343 ASP A O 1
ATOM 2523 N N . GLU A 1 344 ? -24.276 18.416 -38.451 1.00 52.12 344 GLU A N 1
ATOM 2524 C CA . GLU A 1 344 ? -23.812 17.607 -39.592 1.00 52.12 344 GLU A CA 1
ATOM 2525 C C . GLU A 1 344 ? -22.764 16.537 -39.220 1.00 52.12 344 GLU A C 1
ATOM 2527 O O . GLU A 1 344 ? -22.718 15.485 -39.866 1.00 52.12 344 GLU A O 1
ATOM 2532 N N . THR A 1 345 ? -21.960 16.722 -38.163 1.00 50.69 345 THR A N 1
ATOM 2533 C CA . THR A 1 345 ? -20.939 15.733 -37.743 1.00 50.69 345 THR A CA 1
ATOM 2534 C C . THR A 1 345 ? -21.513 14.523 -37.000 1.00 50.69 345 THR A C 1
ATOM 2536 O O . THR A 1 345 ? -20.962 13.425 -37.118 1.00 50.69 345 THR A O 1
ATOM 2539 N N . LYS A 1 346 ? -22.694 14.649 -36.373 1.00 45.22 346 LYS A N 1
ATOM 2540 C CA . LYS A 1 346 ? -23.453 13.520 -35.783 1.00 45.22 346 LYS A CA 1
ATOM 2541 C C . LYS A 1 346 ? -23.746 12.380 -36.768 1.00 45.22 346 LYS A C 1
ATOM 2543 O O . LYS A 1 346 ? -23.948 11.239 -36.355 1.00 45.22 346 LYS A O 1
ATOM 2548 N N . ALA A 1 347 ? -23.779 12.660 -38.073 1.00 37.00 347 ALA A N 1
ATOM 2549 C CA . ALA A 1 347 ? -24.160 11.686 -39.094 1.00 37.00 347 ALA A CA 1
ATOM 2550 C C . ALA A 1 347 ? -23.056 10.669 -39.450 1.00 37.00 347 ALA A C 1
ATOM 2552 O O . ALA A 1 347 ? -23.366 9.639 -40.051 1.00 37.00 347 ALA A O 1
ATOM 2553 N N . LYS A 1 348 ? -21.783 10.910 -39.094 1.00 38.34 348 LYS A N 1
ATOM 2554 C CA . LYS A 1 348 ? -20.676 9.992 -39.436 1.00 38.34 348 LYS A CA 1
ATOM 2555 C C . LYS A 1 348 ? -20.488 8.819 -38.467 1.00 38.34 348 LYS A C 1
ATOM 2557 O O . LYS A 1 348 ? -19.855 7.844 -38.850 1.00 38.34 348 LYS A O 1
ATOM 2562 N N . VAL A 1 349 ? -21.080 8.868 -37.272 1.00 40.69 349 VAL A N 1
ATOM 2563 C CA . VAL A 1 349 ? -20.905 7.846 -36.211 1.00 40.69 349 VAL A CA 1
ATOM 2564 C C . VAL A 1 349 ? -22.207 7.065 -35.942 1.00 40.69 349 VAL A C 1
ATOM 2566 O O . VAL A 1 349 ? -22.331 6.286 -35.004 1.00 40.69 349 VAL A O 1
ATOM 2569 N N . GLY A 1 350 ? -23.215 7.213 -36.803 1.00 35.53 350 GLY A N 1
ATOM 2570 C CA . GLY A 1 350 ? -24.468 6.470 -36.698 1.00 35.53 350 GLY A CA 1
ATOM 2571 C C . GLY A 1 350 ? -24.406 5.111 -37.394 1.00 35.53 350 GLY A C 1
ATOM 2572 O O . GLY A 1 350 ? -24.919 5.002 -38.499 1.00 35.53 350 GLY A O 1
ATOM 2573 N N . THR A 1 351 ? -23.776 4.095 -36.791 1.00 32.88 351 THR A N 1
ATOM 2574 C CA . THR A 1 351 ? -24.162 2.658 -36.882 1.00 32.88 351 THR A CA 1
ATOM 2575 C C . THR A 1 351 ? -23.204 1.747 -36.093 1.00 32.88 351 THR A C 1
ATOM 2577 O O . THR A 1 351 ? -22.641 0.799 -36.625 1.00 32.88 351 THR A O 1
ATOM 2580 N N . MET A 1 352 ? -23.088 1.948 -34.783 1.00 28.84 352 MET A N 1
ATOM 2581 C CA . MET A 1 352 ? -23.059 0.814 -33.856 1.00 28.84 352 MET A CA 1
ATOM 2582 C C . MET A 1 352 ? -23.897 1.187 -32.637 1.00 28.84 352 MET A C 1
ATOM 2584 O O . MET A 1 352 ? -23.817 2.293 -32.118 1.00 28.84 352 MET A O 1
ATOM 2588 N N . SER A 1 353 ? -24.789 0.263 -32.307 1.00 29.52 353 SER A N 1
ATOM 2589 C CA . SER A 1 353 ? -25.765 0.252 -31.221 1.00 29.52 353 SER A CA 1
ATOM 2590 C C . SER A 1 353 ? -25.417 1.103 -30.001 1.00 29.52 353 SER A C 1
ATOM 2592 O O . SER A 1 353 ? -24.362 0.923 -29.397 1.00 29.52 353 SER A O 1
ATOM 2594 N N . ASP A 1 354 ? -26.390 1.935 -29.614 1.00 38.81 354 ASP A N 1
ATOM 2595 C CA . ASP A 1 354 ? -26.631 2.451 -28.265 1.00 38.81 354 ASP A CA 1
ATOM 2596 C C . ASP A 1 354 ? -25.948 1.600 -27.184 1.00 38.81 354 ASP A C 1
ATOM 2598 O O . ASP A 1 354 ? -26.403 0.487 -26.923 1.00 38.81 354 ASP A O 1
ATOM 2602 N N . THR A 1 355 ? -24.844 2.097 -26.606 1.00 31.81 355 THR A N 1
ATOM 2603 C CA . THR A 1 355 ? -24.344 1.839 -25.229 1.00 31.81 355 THR A CA 1
ATOM 2604 C C . THR A 1 355 ? -22.913 2.351 -24.977 1.00 31.81 355 THR A C 1
ATOM 2606 O O . THR A 1 355 ? -22.524 2.444 -23.818 1.00 31.81 355 THR A O 1
ATOM 2609 N N . SER A 1 356 ? -22.118 2.745 -25.980 1.00 31.88 356 SER A N 1
ATOM 2610 C CA . SER A 1 356 ? -20.674 3.003 -25.774 1.00 31.88 356 SER A CA 1
ATOM 2611 C C . SER A 1 356 ? -20.270 4.437 -25.385 1.00 31.88 356 SER A C 1
ATOM 2613 O O . SER A 1 356 ? -19.275 4.599 -24.692 1.00 31.88 356 SER A O 1
ATOM 2615 N N . ALA A 1 357 ? -21.027 5.483 -25.729 1.00 38.19 357 ALA A N 1
ATOM 2616 C CA . ALA A 1 357 ? -20.570 6.867 -25.495 1.00 38.19 357 ALA A CA 1
ATOM 2617 C C . ALA A 1 357 ? -20.673 7.325 -24.022 1.00 38.19 357 ALA A C 1
ATOM 2619 O O . ALA A 1 357 ? -19.787 7.998 -23.511 1.00 38.19 357 ALA A O 1
ATOM 2620 N N . SER A 1 358 ? -21.699 6.873 -23.284 1.00 37.12 358 SER A N 1
ATOM 2621 C CA . SER A 1 358 ? -21.740 7.005 -21.811 1.00 37.12 358 SER A CA 1
ATOM 2622 C C . SER A 1 358 ? -20.734 6.072 -21.127 1.00 37.12 358 SER A C 1
ATOM 2624 O O . SER A 1 358 ? -20.517 6.204 -19.921 1.00 37.12 358 SER A O 1
ATOM 2626 N N . SER A 1 359 ? -20.163 5.119 -21.868 1.00 34.28 359 SER A N 1
ATOM 2627 C CA . SER A 1 359 ? -19.295 4.094 -21.314 1.00 34.28 359 SER A CA 1
ATOM 2628 C C . SER A 1 359 ? -17.848 4.537 -21.198 1.00 34.28 359 SER A C 1
ATOM 2630 O O . SER A 1 359 ? -17.212 4.012 -20.314 1.00 34.28 359 SER A O 1
ATOM 2632 N N . SER A 1 360 ? -17.333 5.516 -21.950 1.00 39.62 360 SER A N 1
ATOM 2633 C CA . SER A 1 360 ? -15.921 5.934 -21.817 1.00 39.62 360 SER A CA 1
ATOM 2634 C C . SER A 1 360 ? -15.663 6.811 -20.586 1.00 39.62 360 SER A C 1
ATOM 2636 O O . SER A 1 360 ? -14.698 6.571 -19.872 1.00 39.62 360 SER A O 1
ATOM 2638 N N . ILE A 1 361 ? -16.580 7.727 -20.235 1.00 41.66 361 ILE A N 1
ATOM 2639 C CA . ILE A 1 361 ? -16.548 8.388 -18.914 1.00 41.66 361 ILE A CA 1
ATOM 2640 C C . ILE A 1 361 ? -16.815 7.356 -17.824 1.00 41.66 361 ILE A C 1
ATOM 2642 O O . ILE A 1 361 ? -16.113 7.363 -16.828 1.00 41.66 361 ILE A O 1
ATOM 2646 N N . LYS A 1 362 ? -17.743 6.408 -18.024 1.00 35.00 362 LYS A N 1
ATOM 2647 C CA . LYS A 1 362 ? -17.933 5.304 -17.073 1.00 35.00 362 LYS A CA 1
ATOM 2648 C C . LYS A 1 362 ? -16.743 4.350 -16.990 1.00 35.00 362 LYS A C 1
ATOM 2650 O O . LYS A 1 362 ? -16.614 3.729 -15.953 1.00 35.00 362 LYS A O 1
ATOM 2655 N N . LEU A 1 363 ? -15.902 4.225 -18.017 1.00 35.78 363 LEU A N 1
ATOM 2656 C CA . LEU A 1 363 ? -14.721 3.360 -18.042 1.00 35.78 363 LEU A CA 1
ATOM 2657 C C . LEU A 1 363 ? -13.537 4.077 -17.396 1.00 35.78 363 LEU A C 1
ATOM 2659 O O . LEU A 1 363 ? -12.868 3.454 -16.593 1.00 35.78 363 LEU A O 1
ATOM 2663 N N . CYS A 1 364 ? -13.365 5.389 -17.605 1.00 38.72 364 CYS A N 1
ATOM 2664 C CA . CYS A 1 364 ? -12.499 6.211 -16.751 1.00 38.72 364 CYS A CA 1
ATOM 2665 C C . CYS A 1 364 ? -12.990 6.205 -15.295 1.00 38.72 364 CYS A C 1
ATOM 2667 O O . CYS A 1 364 ? -12.191 6.014 -14.395 1.00 38.72 364 CYS A O 1
ATOM 2669 N N . PHE A 1 365 ? -14.299 6.314 -15.042 1.00 36.16 365 PHE A N 1
ATOM 2670 C CA . PHE A 1 365 ? -14.884 6.162 -13.704 1.00 36.16 365 PHE A CA 1
ATOM 2671 C C . PHE A 1 365 ? -14.680 4.753 -13.144 1.00 36.16 365 PHE A C 1
ATOM 2673 O O . PHE A 1 365 ? -14.480 4.632 -11.949 1.00 36.16 365 PHE A O 1
ATOM 2680 N N . LEU A 1 366 ? -14.744 3.689 -13.950 1.00 30.77 366 LEU A N 1
ATOM 2681 C CA . LEU A 1 366 ? -14.568 2.312 -13.482 1.00 30.77 366 LEU A CA 1
ATOM 2682 C C . LEU A 1 366 ? -13.088 1.996 -13.243 1.00 30.77 366 LEU A C 1
ATOM 2684 O O . LEU A 1 366 ? -12.789 1.318 -12.276 1.00 30.77 366 LEU A O 1
ATOM 2688 N N . ILE A 1 367 ? -12.173 2.525 -14.056 1.00 37.06 367 ILE A N 1
ATOM 2689 C CA . ILE A 1 367 ? -10.722 2.404 -13.857 1.00 37.06 367 ILE A CA 1
ATOM 2690 C C . ILE A 1 367 ? -10.298 3.226 -12.625 1.00 37.06 367 ILE A C 1
ATOM 2692 O O . ILE A 1 367 ? -9.624 2.698 -11.750 1.00 37.06 367 ILE A O 1
ATOM 2696 N N . ILE A 1 368 ? -10.817 4.449 -12.452 1.00 39.41 368 ILE A N 1
ATOM 2697 C CA . ILE A 1 368 ? -10.568 5.275 -11.255 1.00 39.41 368 ILE A CA 1
ATOM 2698 C C . ILE A 1 368 ? -11.269 4.707 -10.002 1.00 39.41 368 ILE A C 1
ATOM 2700 O O . ILE A 1 368 ? -10.737 4.827 -8.907 1.00 39.41 368 ILE A O 1
ATOM 2704 N N . LEU A 1 369 ? -12.440 4.065 -10.113 1.00 34.25 369 LEU A N 1
ATOM 2705 C CA . LEU A 1 369 ? -13.112 3.422 -8.967 1.00 34.25 369 LEU A CA 1
ATOM 2706 C C . LEU A 1 369 ? -12.523 2.049 -8.610 1.00 34.25 369 LEU A C 1
ATOM 2708 O O . LEU A 1 369 ? -12.694 1.620 -7.471 1.00 34.25 369 LEU A O 1
ATOM 2712 N N . ILE A 1 370 ? -11.867 1.356 -9.547 1.00 33.19 370 ILE A N 1
ATOM 2713 C CA . ILE A 1 370 ? -11.167 0.092 -9.269 1.00 33.19 370 ILE A CA 1
ATOM 2714 C C . ILE A 1 370 ? -9.781 0.363 -8.661 1.00 33.19 370 ILE A C 1
ATOM 2716 O O . ILE A 1 370 ? -9.359 -0.415 -7.809 1.00 33.19 370 ILE A O 1
ATOM 2720 N N . GLU A 1 371 ? -9.125 1.482 -8.994 1.00 40.47 371 GLU A N 1
ATOM 2721 C CA . GLU A 1 371 ? -7.786 1.821 -8.470 1.00 40.47 371 GLU A CA 1
ATOM 2722 C C . GLU A 1 371 ? -7.748 2.976 -7.446 1.00 40.47 371 GLU A C 1
ATOM 2724 O O . GLU A 1 371 ? -6.693 3.318 -6.922 1.00 40.47 371 GLU A O 1
ATOM 2729 N N . GLY A 1 372 ? -8.896 3.561 -7.094 1.00 32.62 372 GLY A N 1
ATOM 2730 C CA . GLY A 1 372 ? -9.005 4.717 -6.196 1.00 32.62 372 GLY A CA 1
ATOM 2731 C C . GLY A 1 372 ? -9.571 4.403 -4.811 1.00 32.62 372 GLY A C 1
ATOM 2732 O O . GLY A 1 372 ? -10.542 5.032 -4.387 1.00 32.62 372 GLY A O 1
ATOM 2733 N N . LEU A 1 373 ? -8.968 3.467 -4.074 1.00 33.75 373 LEU A N 1
ATOM 2734 C CA . LEU A 1 373 ? -8.970 3.567 -2.613 1.00 33.75 373 LEU A CA 1
ATOM 2735 C C . LEU A 1 373 ? -7.844 4.538 -2.232 1.00 33.75 373 LEU A C 1
ATOM 2737 O O . LEU A 1 373 ? -6.680 4.255 -2.479 1.00 33.75 373 LEU A O 1
ATOM 2741 N N . PHE A 1 374 ? -8.235 5.649 -1.600 1.00 30.41 374 PHE A N 1
ATOM 2742 C CA . PHE A 1 374 ? -7.419 6.740 -1.042 1.00 30.41 374 PHE A CA 1
ATOM 2743 C C . PHE A 1 374 ? -6.981 7.862 -1.994 1.00 30.41 374 PHE A C 1
ATOM 2745 O O . PHE A 1 374 ? -5.882 7.842 -2.527 1.00 30.41 374 PHE A O 1
ATOM 2752 N N . VAL A 1 375 ? -7.756 8.953 -2.002 1.00 27.95 375 VAL A N 1
ATOM 2753 C CA . VAL A 1 375 ? -7.225 10.268 -1.594 1.00 27.95 375 VAL A CA 1
ATOM 2754 C C . VAL A 1 375 ? -8.288 10.950 -0.716 1.00 27.95 375 VAL A C 1
ATOM 2756 O O . VAL A 1 375 ? -9.445 11.067 -1.121 1.00 27.95 375 VAL A O 1
ATOM 2759 N N . SER A 1 376 ? -7.893 11.308 0.511 1.00 31.47 376 SER A N 1
ATOM 2760 C CA . SER A 1 376 ? -8.639 12.154 1.462 1.00 31.47 376 SER A CA 1
ATOM 2761 C C . SER A 1 376 ? -8.804 13.588 0.973 1.00 31.47 376 SER A C 1
ATOM 2763 O O . SER A 1 376 ? -7.864 14.078 0.310 1.00 31.47 376 SER A O 1
#

Sequence (376 aa):
MVPKGSTTSLLLFKSRLATSAGRTYRQLEDDCGGGSTGMAWCPASNSCIQPWAETCNINGDAFSGPSELSCEAGNCSSGDEKCEWSEGSTNMATFYFHDLNGAFEVPEGCTLNCTGCELSTDDDASLVGVPNPASVNCIDMGGTLETKYEPAGEYAVCVFDDGSACEEWTLQRGECEKGSRVVFSTYCANNGGQLVNATLDQGAQYQMCSIGDYDCTESSYYSGECTNEAESGSPMSDAPTPSLAFDDDEYGCGGASTGLAWCPESDSCIQPWDENCFISGGEFLGSTKLVCDEGRCSSGDQKCEWTEGSSTMALFYFHDLNGDFDVPEGCTLNCTGCVLADDETKAKVGTMSDTSASSSIKLCFLIILIEGLFVS

Organism: NCBI:txid382360

Foldseek 3Di:
DDDDDDDDDDPDPPDDDDAPPPDDLVVLCVVLVHPPVCWGQQRQVRDTDNFQPDARPDQADKDAPQFKKAADQKKKALGPDWDWDDDDPDIDIGGIDGPDHGIDGHGHPGMIGMDRIDTPDVVPDDPPDPPPLLCVLLVVLVWDWDWAADPVGIFIKTAHPVQAIAGSVCVVVVVDDVPRHHQPVVVLVVLVWDKDWDADPVGGIWIWTHRPPDIGTSVCVRSVVDDDPDDDDDDDDDDDDDDDDPQADVLGLSHLVNCWDQQPQVSDTDNFQPDWRDDPADKDAAPFKKAFDQKKKAQPPDWAWDDDDPDIDTGGIDGPDHGMDHGHHPTIIGMDRMDTDDPVVVVVPPDDDPDPPVVVVVVVVVSCVVVDPDDD

Secondary structure (DSSP, 8-state):
-PPPP--------------GGG--HHHHHHHTTGGGT--EEETTTTEEE-TTTS------EEEEBSEEEEEEEEEEE-TTS-EEEEETTEEEEESEEEEEEEEEEEPBT-EEEEEEEEE--TTS--SS-S--HHHHHHHHTT-EEEEEEETTEEEEEEE-TTSBEEEHHHHHTTSS-TTTSB-HHHHHHHTTPEEEEEE-TTS-EEEEEEETTEEEEHHHHHHT----S----------------TT--TTSS-GGGTT-EEETTTTEEE-TTTS-----SEEEESSEEEEEEEEEEE-TTS-EEEEETTEEEEESEEEEEEEEEEEPTT-EEEEEEEEE--TTGGGGS--S-TTSHHHHHHHHHHHHHHH-----

Radius of gyration: 31.49 Å; chains: 1; bounding box: 95×61×79 Å

pLDDT: mean 73.61, std 20.74, range [27.09, 94.94]

InterPro domains:
  IPR005590 Protein of unknown function DUF333 [PF03891] (129-174)